Protein 8JTK (pdb70)

Radius of gyration: 19.54 Å; Cα contacts (8 Å, |Δi|>4): 640; chains: 2; bounding box: 43×55×41 Å

Nearest PDB structures (foldseek):
  8jtl-assembly1_B  TM=9.787E-01  e=1.018E-35  Arabidopsis thaliana
  8j4a-assembly1_B  TM=9.796E-01  e=2.216E-35  Arabidopsis thaliana
  8pfd-assembly1_B  TM=9.871E-01  e=2.812E-33  Arabidopsis thaliana
  8amz-assembly1_W  TM=9.683E-01  e=4.018E-29  Spinacia oleracea
  2x5n-assembly1_A  TM=9.519E-01  e=2.799E-23  Schizosaccharomyces pombe

Sequence (299 aa):
GPVLEATMICIDNSEWMRNGDYSPSRLQAQTEAVNLLCGAKTQSNPENTVGILTMAGKGVRVLTTPTSDLGKILACMHGLDVGGEINLTAAIQIAQLALKHRQNKNQRQRIIVFAGSPIKYEKKALEIVGKRLKKNSVSLDIVNFGEDDDEEKPQKLEALLTAVNNNDGSHIVHVPSGANALSDVLLSTPVFTGGPAPNEEFVGDMRIVNVNLSNIDILKKHETFKKYFDFTLTGPRYNGNIAEFAMIWKIKNPPLNLLGVFFDDGTRDDEDDKYILEELKQIGNGAKNMYIFWQYEQK

Solvent-accessible surface area: 13987 Å² total; per-residue (Å²): 60,136,80,36,23,0,1,0,0,0,0,0,1,0,80,101,3,138,117,64,70,56,102,40,19,26,23,16,19,0,22,11,0,0,5,6,0,0,0,17,26,19,103,57,15,113,103,10,24,0,0,0,0,3,1,2,19,204,43,37,153,60,38,7,82,26,22,57,51,14,0,65,0,8,33,27,12,100,74,33,58,38,9,42,91,12,64,0,28,25,0,0,82,61,0,27,94,16,0,127,115,33,179,53,121,125,6,126,18,30,0,0,0,0,0,4,5,41,7,142,48,100,101,133,36,0,48,115,6,0,120,65,0,82,177,65,63,4,14,0,2,0,0,9,6,5,103,74,106,62,132,70,10,41,109,28,0,88,10,0,27,104,12,2,45,76,141,111,19,9,41,55,13,95,4,71,58,72,47,134,39,15,13,82,37,0,55,104,22,51,5,33,92,79,123,88,42,148,141,57,80,59,66,66,103,7,23,9,0,49,7,55,0,31,73,40,60,37,0,98,113,0,78,22,0,73,97,29,14,51,55,118,64,118,41,21,30,0,0,3,58,68,57,116,102,10,6,66,69,85,6,77,111,60,52,160,52,9,42,0,0,4,0,42,68,19,92,13,54,50,71,65,82,93,25,59,9,105,62,0,57,126,22,6,88,43,2,95,7,0,6,3,0,54,58,50,96,76,200

Organism: Aster yellows witches'-broom phytoplasma (strain AYWB) (NCBI:txid322098)

Secondary structure (DSSP, 8-state):
---TT--EETTEEEEEEEES-GGGGGG-TTTTTT--TT--S-EEESSSSTT-EEEEPSSPPTTEEEEEESS------TT---HHHHTT--TT-SEEEEEEE----/----EEEEEEE--SGGGTSS--SS-HHHHHHHHHHHHHHHHHHH-TT-EEEEEE-STTS-EEEEEEES-HHHHHHHTTT----S---HHHHHHHHHHHHHT-S-TTSEEEEEEEE-S---S-HHHHHHHHHHHHHTTEEEEEEE-S----THHHHHHHHHHHHH-STT--EEEE--SS-S-HHHHHHTSHHHH-

Foldseek 3Di:
DCAAAEEEEEAEQAQLQQDDDVPPGNRVLRLVLVLVLLVLQCVVDVNYWYWYWYFADPHIGTLGQTDSDSVSRNVSSPPDHHHGGGPVLVNLVVQLVSQVVDPPPSHQAEYEYEAADDDPDDLVVLLVSQLVCQVSRYEYEYEYDHDDDDVCRVVSVVSNNVSNDDPNRYYYQYADPVHDGSNVSPCPDPSNVD/DDDPPWDDDVLETEAEAEDQDPCVCCPVPQPVQQDDVVDDAEFEAQAPHGVRGDAHAAPEDPFWRYKYFNHAGFDGHHNDHHPVRVNVTSHPGNYIYTYGYDDDD

InterPro domains:
  IPR021970 Sequence-variable mosaic (SVM), signal sequence [PF12113] (1-32)

Structure (mmCIF, N/CA/C/O backbone):
data_8JTK
#
_entry.id   8JTK
#
_cell.length_a   49.240
_cell.length_b   49.240
_cell.length_c   215.154
_cell.angle_alpha   90.000
_cell.angle_beta   90.000
_cell.angle_gamma   120.000
#
_symmetry.space_group_name_H-M   'P 32 2 1'
#
loop_
_entity.id
_entity.type
_entity.pdbx_description
1 polymer '26S proteasome non-ATPase regulatory subunit 4 homolog'
2 polymer 'Sequence-variable mosaic (SVM) signal sequence domain-containing protein'
3 water water
#
loop_
_atom_site.group_PDB
_atom_site.id
_atom_site.type_symbol
_atom_site.label_atom_id
_atom_site.label_alt_id
_atom_site.label_comp_id
_atom_site.label_asym_id
_atom_site.label_entity_id
_atom_site.label_seq_id
_atom_site.pdbx_PDB_ins_code
_atom_site.Cartn_x
_atom_site.Cartn_y
_atom_site.Cartn_z
_atom_site.occupancy
_atom_site.B_iso_or_equiv
_atom_site.auth_seq_id
_atom_site.auth_comp_id
_atom_site.auth_asym_id
_atom_site.auth_atom_id
_atom_site.pdbx_PDB_model_num
ATOM 1 N N . GLY A 1 1 ? 2.50600 -0.42700 -28.03400 1.000 77.39612 -1 GLY B N 1
ATOM 2 C CA . GLY A 1 1 ? 1.79300 0.45200 -28.94500 1.000 84.76279 -1 GLY B CA 1
ATOM 3 C C . GLY A 1 1 ? 0.33400 0.60900 -28.56600 1.000 82.88889 -1 GLY B C 1
ATOM 4 O O . GLY A 1 1 ? -0.02200 1.53600 -27.83500 1.000 77.98303 -1 GLY B O 1
ATOM 5 N N . PRO A 1 2 ? -0.52000 -0.29200 -29.06500 1.000 78.85156 0 PRO B N 1
ATOM 6 C CA . PRO A 1 2 ? -1.89600 -0.36600 -28.55300 1.000 75.16954 0 PRO B CA 1
ATOM 7 C C . PRO A 1 2 ? -1.97000 -0.82500 -27.11000 1.000 60.97047 0 PRO B C 1
ATOM 8 O O . PRO A 1 2 ? -3.07400 -0.90100 -26.55900 1.000 65.57365 0 PRO B O 1
ATOM 12 N N . VAL A 1 3 ? -0.82500 -1.14800 -26.50000 1.000 54.99870 1 VAL B N 1
ATOM 13 C CA . VAL A 1 3 ? -0.79800 -1.53700 -25.09900 1.000 48.35317 1 VAL B CA 1
ATOM 14 C C . VAL A 1 3 ? -1.37800 -0.41000 -24.25800 1.000 46.83456 1 VAL B C 1
ATOM 15 O O . VAL A 1 3 ? -1.12900 0.77900 -24.51000 1.000 38.70727 1 VAL B O 1
ATOM 19 N N . LEU A 1 4 ? -2.19400 -0.78500 -23.28200 1.000 37.87823 2 LEU B N 1
ATOM 20 C CA . LEU A 1 4 ? -2.74300 0.12000 -22.28300 1.000 33.19345 2 LEU B CA 1
ATOM 21 C C . LEU A 1 4 ? -2.01300 -0.13900 -20.97400 1.000 33.05923 2 LEU B C 1
ATOM 22 O O . LEU A 1 4 ? -2.02500 -1.26900 -20.47400 1.000 33.41453 2 LEU B O 1
ATOM 27 N N . GLU A 1 5 ? -1.37700 0.89400 -20.42300 1.000 29.24561 3 GLU B N 1
ATOM 28 C CA . GLU A 1 5 ? -0.49000 0.70500 -19.28600 1.000 28.10600 3 GLU B CA 1
ATOM 29 C C . GLU A 1 5 ? -0.49700 1.90400 -18.34800 1.000 29.50880 3 GLU B C 1
ATOM 30 O O . GLU A 1 5 ? -0.49300 3.05500 -18.79400 1.000 29.71672 3 GLU B O 1
ATOM 36 N N . ALA A 1 6 ? -0.51800 1.61300 -17.04900 1.000 27.43487 4 ALA B N 1
ATOM 37 C CA . ALA A 1 6 ? -0.20500 2.57600 -15.99900 1.000 27.77965 4 ALA B CA 1
ATOM 38 C C . ALA A 1 6 ? 1.23400 2.37100 -15.53300 1.000 25.91627 4 ALA B C 1
ATOM 39 O O . ALA A 1 6 ? 1.61500 1.25400 -15.16600 1.000 25.85310 4 ALA B O 1
ATOM 41 N N . THR A 1 7 ? 2.02200 3.44900 -15.51000 1.000 23.08961 5 THR B N 1
ATOM 42 C CA . THR A 1 7 ? 3.42000 3.38000 -15.09000 1.000 21.16570 5 THR B CA 1
ATOM 43 C C . THR A 1 7 ? 3.66900 4.32600 -13.92200 1.000 25.10038 5 THR B C 1
ATOM 44 O O . THR A 1 7 ? 3.17800 5.46700 -13.91000 1.000 25.51095 5 THR B O 1
ATOM 48 N N . MET A 1 8 ? 4.42000 3.85900 -12.93000 1.000 23.54493 6 MET B N 1
ATOM 49 C CA . MET A 1 8 ? 4.97400 4.70700 -11.88100 1.000 21.11306 6 MET B CA 1
ATOM 50 C C . MET A 1 8 ? 6.48000 4.78200 -12.04500 1.000 23.62125 6 MET B C 1
ATOM 51 O O . MET A 1 8 ? 7.15200 3.75100 -12.08700 1.000 23.13698 6 MET B O 1
ATOM 56 N N . ILE A 1 9 ? 7.00600 5.99000 -12.13300 1.000 21.72103 7 ILE B N 1
ATOM 57 C CA . ILE A 1 9 ? 8.43900 6.21400 -12.31400 1.000 20.95251 7 ILE B CA 1
ATOM 58 C C . ILE A 1 9 ? 9.04700 6.66300 -10.99100 1.000 24.13710 7 ILE B C 1
ATOM 59 O O . ILE A 1 9 ? 8.58200 7.63400 -10.38500 1.000 24.00288 7 ILE B O 1
ATOM 64 N N . CYS A 1 10 ? 10.10900 5.98200 -10.56900 1.000 22.32110 8 CYS B N 1
ATOM 65 C CA . CYS A 1 10 ? 10.79200 6.25000 -9.30600 1.000 19.98134 8 CYS B CA 1
ATOM 66 C C . CYS A 1 10 ? 12.11900 6.92400 -9.61200 1.000 25.58465 8 CYS B C 1
ATOM 67 O O . CYS A 1 10 ? 13.01300 6.30600 -10.19700 1.000 24.13447 8 CYS B O 1
ATOM 70 N N . ILE A 1 11 ? 12.24000 8.16800 -9.19600 1.000 22.16055 9 ILE B N 1
ATOM 71 C CA . ILE A 1 11 ? 13.40100 9.01100 -9.46700 1.000 20.56036 9 ILE B CA 1
ATOM 72 C C . ILE A 1 11 ? 14.40000 8.92400 -8.32100 1.000 24.29765 9 ILE B C 1
ATOM 73 O O . ILE A 1 11 ? 14.01600 8.94800 -7.14200 1.000 23.48176 9 ILE B O 1
ATOM 78 N N . ASP A 1 12 ? 15.68600 8.80100 -8.67300 1.000 23.48439 10 ASP B N 1
ATOM 79 C CA . ASP A 1 12 ? 16.80000 8.81900 -7.72200 1.000 23.94761 10 ASP B CA 1
ATOM 80 C C . ASP A 1 12 ? 17.22300 10.26100 -7.48300 1.000 28.08495 10 ASP B C 1
ATOM 81 O O . ASP A 1 12 ? 17.94400 10.84400 -8.29100 1.000 27.38486 10 ASP B O 1
ATOM 86 N N . ASN A 1 13 ? 16.77500 10.85400 -6.37400 1.000 22.37110 11 ASN B N 1
ATOM 87 C CA . ASN A 1 13 ? 17.20300 12.19400 -5.99600 1.000 21.36835 11 ASN B CA 1
ATOM 88 C C . ASN A 1 13 ? 18.14900 12.14700 -4.79700 1.000 28.27181 11 ASN B C 1
ATOM 89 O O . ASN A 1 13 ? 18.13800 13.02800 -3.92900 1.000 26.21630 11 ASN B O 1
ATOM 94 N N . SER A 1 14 ? 18.99500 11.11700 -4.74200 1.000 25.74256 12 SER B N 1
ATOM 95 C CA . SER A 1 14 ? 19.89100 10.93400 -3.61700 1.000 25.76625 12 SER B CA 1
ATOM 96 C C . SER A 1 14 ? 21.08000 11.89100 -3.70100 1.000 27.84544 12 SER B C 1
ATOM 97 O O . SER A 1 14 ? 21.27900 12.61200 -4.68300 1.000 29.59039 12 SER B O 1
ATOM 100 N N . GLU A 1 15 ? 21.88300 11.86700 -2.64300 1.000 27.11115 13 GLU B N 1
ATOM 101 C CA . GLU A 1 15 ? 23.07200 12.70100 -2.57800 1.000 32.58285 13 GLU B CA 1
ATOM 102 C C . GLU A 1 15 ? 24.03400 12.40100 -3.71800 1.000 37.28079 13 GLU B C 1
ATOM 103 O O . GLU A 1 15 ? 24.81500 13.27800 -4.09800 1.000 35.35950 13 GLU B O 1
ATOM 109 N N . TRP A 1 16 ? 23.96500 11.20000 -4.29800 1.000 36.02537 14 TRP B N 1
ATOM 110 C CA . TRP A 1 16 ? 24.84500 10.84800 -5.41100 1.000 37.74663 14 TRP B CA 1
ATOM 111 C C . TRP A 1 16 ? 24.50500 11.60300 -6.68700 1.000 41.09177 14 TRP B C 1
ATOM 112 O O . TRP A 1 16 ? 25.29400 11.56700 -7.64000 1.000 48.40844 14 TRP B O 1
ATOM 123 N N . MET A 1 17 ? 23.36700 12.28400 -6.72900 1.000 35.69375 15 MET B N 1
ATOM 124 C CA . MET A 1 17 ? 22.94300 13.02200 -7.90600 1.000 41.97345 15 MET B CA 1
ATOM 125 C C . MET A 1 17 ? 23.34100 14.48500 -7.83900 1.000 51.45091 15 MET B C 1
ATOM 126 O O . MET A 1 17 ? 22.87400 15.28400 -8.65700 1.000 60.59148 15 MET B O 1
ATOM 131 N N . ARG A 1 18 ? 24.19700 14.84800 -6.88600 1.000 54.74077 16 ARG B N 1
ATOM 132 C CA . ARG A 1 18 ? 24.65400 16.21700 -6.69700 1.000 69.12671 16 ARG B CA 1
ATOM 133 C C . ARG A 1 18 ? 26.04300 16.45800 -7.26800 1.000 80.37016 16 ARG B C 1
ATOM 134 O O . ARG A 1 18 ? 26.28800 17.50800 -7.87100 1.000 84.41802 16 ARG B O 1
ATOM 142 N N . ASN A 1 19 ? 26.95100 15.50100 -7.09800 1.000 95.52461 17 ASN B N 1
ATOM 143 C CA . ASN A 1 19 ? 28.36100 15.66900 -7.41200 1.000 103.02814 17 ASN B CA 1
ATOM 144 C C . ASN A 1 19 ? 28.72900 14.90300 -8.67600 1.000 105.27052 17 ASN B C 1
ATOM 145 O O . ASN A 1 19 ? 28.07500 13.92300 -9.04500 1.000 105.59424 17 ASN B O 1
ATOM 150 N N . GLY A 1 20 ? 29.84200 15.30700 -9.27100 1.000 98.43022 18 GLY B N 1
ATOM 151 C CA . GLY A 1 20 ? 30.35200 14.54700 -10.38200 1.000 97.66434 18 GLY B CA 1
ATOM 152 C C . GLY A 1 20 ? 30.04100 14.87500 -11.79700 1.000 104.20197 18 GLY B C 1
ATOM 153 O O . GLY A 1 20 ? 30.57800 15.83500 -12.32700 1.000 102.66757 18 GLY B O 1
ATOM 154 N N . ASP A 1 21 ? 29.23400 14.04700 -12.45000 1.000 114.89535 19 ASP B N 1
ATOM 155 C CA . ASP A 1 21 ? 29.03300 14.28200 -13.85500 1.000 111.89236 19 ASP B CA 1
ATOM 156 C C . ASP A 1 21 ? 28.31700 15.55900 -13.99700 1.000 113.73995 19 ASP B C 1
ATOM 157 O O . ASP A 1 21 ? 27.14600 15.66300 -13.69000 1.000 116.65872 19 ASP B O 1
ATOM 162 N N . TYR A 1 22 ? 29.03800 16.55500 -14.47000 1.000 108.23929 20 TYR B N 1
ATOM 163 C CA . TYR A 1 22 ? 28.41500 17.83400 -14.68400 1.000 106.08377 20 TYR B CA 1
ATOM 164 C C . TYR A 1 22 ? 27.82900 17.86000 -16.05900 1.000 102.78074 20 TYR B C 1
ATOM 165 O O . TYR A 1 22 ? 27.86500 16.84500 -16.74900 1.000 103.32555 20 TYR B O 1
ATOM 167 N N . SER A 1 23 ? 27.27800 18.99800 -16.45500 1.000 98.74605 21 SER B N 1
ATOM 168 C CA . SER A 1 23 ? 26.66700 19.16500 -17.76700 1.000 92.92167 21 SER B CA 1
ATOM 169 C C . SER A 1 23 ? 26.00300 17.96300 -18.42900 1.000 90.71088 21 SER B C 1
ATOM 170 O O . SER A 1 23 ? 26.61200 17.28900 -19.25600 1.000 93.35330 21 SER B O 1
ATOM 173 N N . PRO A 1 24 ? 24.71500 17.74000 -18.13000 1.000 82.95468 22 PRO B N 1
ATOM 174 C CA . PRO A 1 24 ? 24.02300 18.35000 -17.00000 1.000 78.40940 22 PRO B CA 1
ATOM 175 C C . PRO A 1 24 ? 24.16200 17.61100 -15.68400 1.000 73.03244 22 PRO B C 1
ATOM 176 O O . PRO A 1 24 ? 24.76900 16.55200 -15.65600 1.000 70.74006 22 PRO B O 1
ATOM 180 N N . SER A 1 25 ? 23.64800 18.18500 -14.60600 1.000 60.93362 23 SER B N 1
ATOM 181 C CA . SER A 1 25 ? 23.58600 17.50200 -13.34900 1.000 51.40353 23 SER B CA 1
ATOM 182 C C . SER A 1 25 ? 22.93300 16.16800 -13.58300 1.000 50.55080 23 SER B C 1
ATOM 183 O O . SER A 1 25 ? 22.05200 16.01400 -14.41300 1.000 45.21068 23 SER B O 1
ATOM 186 N N . ARG A 1 26 ? 23.37400 15.18800 -12.82900 1.000 45.74496 24 ARG B N 1
ATOM 187 C CA . ARG A 1 26 ? 22.77700 13.87000 -13.00800 1.000 43.62628 24 ARG B CA 1
ATOM 188 C C . ARG A 1 26 ? 21.28100 13.87700 -12.70600 1.000 39.89689 24 ARG B C 1
ATOM 189 O O . ARG A 1 26 ? 20.52600 13.10700 -13.31000 1.000 38.31775 24 ARG B O 1
ATOM 197 N N . LEU A 1 27 ? 20.82600 14.73000 -11.78400 1.000 37.91770 25 LEU B N 1
ATOM 198 C CA . LEU A 1 27 ? 19.38800 14.82200 -11.54300 1.000 33.94618 25 LEU B CA 1
ATOM 199 C C . LEU A 1 27 ? 18.66400 15.42200 -12.74500 1.000 36.85442 25 LEU B C 1
ATOM 200 O O . LEU A 1 27 ? 17.59700 14.93400 -13.13800 1.000 29.97465 25 LEU B O 1
ATOM 205 N N . GLN A 1 28 ? 19.22100 16.48900 -13.32900 1.000 32.31966 26 GLN B N 1
ATOM 206 C CA . GLN A 1 28 ? 18.61200 17.09600 -14.51100 1.000 36.02011 26 GLN B CA 1
ATOM 207 C C . GLN A 1 28 ? 18.57700 16.12800 -15.68900 1.000 35.40951 26 GLN B C 1
ATOM 208 O O . GLN A 1 28 ? 17.55100 16.00900 -16.36500 1.000 34.99893 26 GLN B O 1
ATOM 214 N N . ALA A 1 29 ? 19.68400 15.42900 -15.96500 1.000 38.02824 27 ALA B N 1
ATOM 215 C CA . ALA A 1 29 ? 19.65300 14.42400 -17.02700 1.000 34.49624 27 ALA B CA 1
ATOM 216 C C . ALA A 1 29 ? 18.56000 13.39500 -16.77900 1.000 32.76182 27 ALA B C 1
ATOM 217 O O . ALA A 1 29 ? 17.88400 12.94900 -17.71300 1.000 31.16953 27 ALA B O 1
ATOM 219 N N . GLN A 1 30 ? 18.36000 13.02500 -15.52200 1.000 30.42733 28 GLN B N 1
ATOM 220 C CA . GLN A 1 30 ? 17.30300 12.09100 -15.17900 1.000 28.95084 28 GLN B CA 1
ATOM 221 C C . GLN A 1 30 ? 15.92200 12.69700 -15.43500 1.000 30.84580 28 GLN B C 1
ATOM 222 O O . GLN A 1 30 ? 15.06200 12.06600 -16.06300 1.000 29.91674 28 GLN B O 1
ATOM 228 N N . THR A 1 31 ? 15.69300 13.92600 -14.95600 1.000 28.09547 29 THR B N 1
ATOM 229 C CA . THR A 1 31 ? 14.42100 14.60800 -15.18200 1.000 32.06963 29 THR B CA 1
ATOM 230 C C . THR A 1 31 ? 14.08500 14.72300 -16.66700 1.000 26.10050 29 THR B C 1
ATOM 231 O O . THR A 1 31 ? 12.92200 14.57800 -17.06000 1.000 27.01903 29 THR B O 1
ATOM 235 N N . GLU A 1 32 ? 15.08200 14.99100 -17.50500 1.000 27.56646 30 GLU B N 1
ATOM 236 C CA . GLU A 1 32 ? 14.82900 15.12200 -18.93800 1.000 26.80585 30 GLU B CA 1
ATOM 237 C C . GLU A 1 32 ? 14.46200 13.78400 -19.56300 1.000 24.90562 30 GLU B C 1
ATOM 238 O O . GLU A 1 32 ? 13.60800 13.71600 -20.45600 1.000 23.78180 30 GLU B O 1
ATOM 244 N N . ALA A 1 33 ? 15.12600 12.70900 -19.13300 1.000 26.64793 31 ALA B N 1
ATOM 245 C CA . ALA A 1 33 ? 14.76900 11.38700 -19.62200 1.000 24.95826 31 ALA B CA 1
ATOM 246 C C . ALA A 1 33 ? 13.33500 11.03400 -19.24500 1.000 23.33174 31 ALA B C 1
ATOM 247 O O . ALA A 1 33 ? 12.58300 10.49400 -20.06700 1.000 26.30052 31 ALA B O 1
ATOM 249 N N . VAL A 1 34 ? 12.91800 11.37500 -18.02000 1.000 23.36070 32 VAL B N 1
ATOM 250 C CA . VAL A 1 34 ? 11.54100 11.12100 -17.60100 1.000 21.81577 32 VAL B CA 1
ATOM 251 C C . VAL A 1 34 ? 10.55600 11.95000 -18.42600 1.000 23.80022 32 VAL B C 1
ATOM 252 O O . VAL A 1 34 ? 9.49700 11.46400 -18.84600 1.000 25.56622 32 VAL B O 1
ATOM 256 N N . ASN A 1 35 ? 10.88400 13.21900 -18.65600 1.000 26.31631 33 ASN B N 1
ATOM 257 C CA . ASN A 1 35 ? 10.10700 14.05600 -19.56700 1.000 24.93983 33 ASN B CA 1
ATOM 258 C C . ASN A 1 35 ? 9.86500 13.34800 -20.89800 1.000 22.77115 33 ASN B C 1
ATOM 259 O O . ASN A 1 35 ? 8.72000 13.15800 -21.32600 1.000 25.42936 33 ASN B O 1
ATOM 264 N N . LEU A 1 36 ? 10.94100 12.90600 -21.54900 1.000 23.24226 34 LEU B N 1
ATOM 265 C CA . LEU A 1 36 ? 10.78200 12.26200 -22.84600 1.000 21.92368 34 LEU B CA 1
ATOM 266 C C . LEU A 1 36 ? 10.01500 10.94700 -22.72500 1.000 24.35818 34 LEU B C 1
ATOM 267 O O . LEU A 1 36 ? 9.19900 10.62600 -23.59700 1.000 24.36871 34 LEU B O 1
ATOM 272 N N . LEU A 1 37 ? 10.26200 10.18000 -21.65100 1.000 23.50282 35 LEU B N 1
ATOM 273 C CA . LEU A 1 37 ? 9.53800 8.92500 -21.46500 1.000 26.95586 35 LEU B CA 1
ATOM 274 C C . LEU A 1 37 ? 8.04700 9.17000 -21.30300 1.000 28.18759 35 LEU B C 1
ATOM 275 O O . LEU A 1 37 ? 7.22700 8.41200 -21.83300 1.000 27.36118 35 LEU B O 1
ATOM 280 N N . CYS A 1 38 ? 7.67500 10.22000 -20.56000 1.000 24.01077 36 CYS B N 1
ATOM 281 C CA . CYS A 1 38 ? 6.25800 10.50500 -20.37300 1.000 26.96902 36 CYS B CA 1
ATOM 282 C C . CYS A 1 38 ? 5.62500 10.96600 -21.67400 1.000 25.66097 36 CYS B C 1
ATOM 283 O O . CYS A 1 38 ? 4.46200 10.64700 -21.94700 1.000 27.14536 36 CYS B O 1
ATOM 286 N N . GLY A 1 39 ? 6.38500 11.68600 -22.50600 1.000 23.76601 37 GLY B N 1
ATOM 287 C CA . GLY A 1 39 ? 5.89800 12.00900 -23.83900 1.000 27.71911 37 GLY B CA 1
ATOM 288 C C . GLY A 1 39 ? 5.68600 10.78100 -24.70200 1.000 27.57173 37 GLY B C 1
ATOM 289 O O . GLY A 1 39 ? 4.67700 10.66700 -25.40500 1.000 31.20637 37 GLY B O 1
ATOM 290 N N . ALA A 1 40 ? 6.62800 9.84100 -24.66100 1.000 25.88995 38 ALA B N 1
ATOM 291 C CA . ALA A 1 40 ? 6.45600 8.61900 -25.43700 1.000 30.14572 38 ALA B CA 1
ATOM 292 C C . ALA A 1 40 ? 5.25700 7.80900 -24.94800 1.000 30.47734 38 ALA B C 1
ATOM 293 O O . ALA A 1 40 ? 4.44100 7.34800 -25.75400 1.000 28.70081 38 ALA B O 1
ATOM 295 N N . LYS A 1 41 ? 5.10800 7.66000 -23.63200 1.000 29.93780 39 LYS B N 1
ATOM 296 C CA . LYS A 1 41 ? 4.01100 6.84600 -23.11900 1.000 29.82200 39 LYS B CA 1
ATOM 297 C C . LYS A 1 41 ? 2.65400 7.48200 -23.38900 1.000 30.40365 39 LYS B C 1
ATOM 298 O O . LYS A 1 41 ? 1.70600 6.77600 -23.74800 1.000 30.70105 39 LYS B O 1
ATOM 304 N N . THR A 1 42 ? 2.53400 8.81300 -23.23900 1.000 29.25877 40 THR B N 1
ATOM 305 C CA . THR A 1 42 ? 1.23700 9.45300 -23.44600 1.000 29.55091 40 THR B CA 1
ATOM 306 C C . THR A 1 42 ? 0.88300 9.56200 -24.92300 1.000 31.03004 40 THR B C 1
ATOM 307 O O . THR A 1 42 ? -0.30500 9.60800 -25.26800 1.000 34.11725 40 THR B O 1
ATOM 311 N N . GLN A 1 43 ? 1.87500 9.60300 -25.81100 1.000 32.33282 41 GLN B N 1
ATOM 312 C CA . GLN A 1 43 ? 1.55200 9.59500 -27.23400 1.000 31.88540 41 GLN B CA 1
ATOM 313 C C . GLN A 1 43 ? 1.23800 8.19900 -27.74300 1.000 34.44887 41 GLN B C 1
ATOM 314 O O . GLN A 1 43 ? 0.49700 8.05600 -28.72300 1.000 36.78073 41 GLN B O 1
ATOM 320 N N . SER A 1 44 ? 1.79600 7.16800 -27.10600 1.000 36.89916 42 SER B N 1
ATOM 321 C CA . SER A 1 44 ? 1.55200 5.80100 -27.55000 1.000 35.11474 42 SER B CA 1
ATOM 322 C C . SER A 1 44 ? 0.08300 5.42900 -27.42000 1.000 37.60714 42 SER B C 1
ATOM 323 O O . SER A 1 44 ? -0.46600 4.71300 -28.26700 1.000 43.49995 42 SER B O 1
ATOM 326 N N . ASN A 1 45 ? -0.56400 5.90000 -26.36600 1.000 35.41477 43 ASN B N 1
ATOM 327 C CA . ASN A 1 45 ? -1.94700 5.55800 -26.07700 1.000 37.77821 43 ASN B CA 1
ATOM 328 C C . ASN A 1 45 ? -2.51500 6.65600 -25.19200 1.000 34.95156 43 ASN B C 1
ATOM 329 O O . ASN A 1 45 ? -2.04300 6.84200 -24.06300 1.000 34.20147 43 ASN B O 1
ATOM 334 N N . PRO A 1 46 ? -3.51300 7.41000 -25.66000 1.000 37.72031 44 PRO B N 1
ATOM 335 C CA . PRO A 1 46 ? -4.03200 8.52700 -24.85200 1.000 36.98865 44 PRO B CA 1
ATOM 336 C C . PRO A 1 46 ? -4.67700 8.09400 -23.54800 1.000 37.56766 44 PRO B C 1
ATOM 337 O O . PRO A 1 46 ? -4.97200 8.95700 -22.71400 1.000 40.42327 44 PRO B O 1
ATOM 341 N N . GLU A 1 47 ? -4.90400 6.79700 -23.34500 1.000 34.00671 45 GLU B N 1
ATOM 342 C CA . GLU A 1 47 ? -5.40500 6.28200 -22.07800 1.000 34.85944 45 GLU B CA 1
ATOM 343 C C . GLU A 1 47 ? -4.29700 5.78200 -21.16100 1.000 29.36405 45 GLU B C 1
ATOM 344 O O . GLU A 1 47 ? -4.58400 5.39000 -20.02600 1.000 32.60654 45 GLU B O 1
ATOM 350 N N . ASN A 1 48 ? -3.04400 5.79800 -21.60600 1.000 29.29825 46 ASN B N 1
ATOM 351 C CA . ASN A 1 48 ? -1.95600 5.48300 -20.69400 1.000 28.20338 46 ASN B CA 1
ATOM 352 C C . ASN A 1 48 ? -1.87500 6.54400 -19.60800 1.000 26.61635 46 ASN B C 1
ATOM 353 O O . ASN A 1 48 ? -2.23400 7.70700 -19.82200 1.000 30.21941 46 ASN B O 1
ATOM 358 N N . THR A 1 49 ? -1.39400 6.13800 -18.43400 1.000 25.29777 47 THR B N 1
ATOM 359 C CA . THR A 1 49 ? -1.17300 7.06100 -17.33200 1.000 27.60331 47 THR B CA 1
ATOM 360 C C . THR A 1 49 ? 0.21400 6.82500 -16.75800 1.000 26.71373 47 THR B C 1
ATOM 361 O O . THR A 1 49 ? 0.73900 5.70400 -16.78500 1.000 24.42661 47 THR B O 1
ATOM 365 N N . VAL A 1 50 ? 0.82100 7.90100 -16.27600 1.000 23.82391 48 VAL B N 1
ATOM 366 C CA . VAL A 1 50 ? 2.16500 7.87000 -15.72000 1.000 21.66312 48 VAL B CA 1
ATOM 367 C C . VAL A 1 50 ? 2.14300 8.67300 -14.43200 1.000 26.02680 48 VAL B C 1
ATOM 368 O O . VAL A 1 50 ? 1.54800 9.75600 -14.38700 1.000 25.41357 48 VAL B O 1
ATOM 372 N N . GLY A 1 51 ? 2.76900 8.13900 -13.37800 1.000 23.07645 49 GLY B N 1
ATOM 373 C CA . GLY A 1 51 ? 2.93700 8.85700 -12.13400 1.000 23.40281 49 GLY B CA 1
ATOM 374 C C . GLY A 1 51 ? 4.41700 8.90800 -11.78600 1.000 22.98697 49 GLY B C 1
ATOM 375 O O . GLY A 1 51 ? 5.22900 8.18800 -12.36900 1.000 21.31571 49 GLY B O 1
ATOM 376 N N . ILE A 1 52 ? 4.75200 9.73400 -10.79600 1.000 19.09703 50 ILE B N 1
ATOM 377 C CA . ILE A 1 52 ? 6.14200 10.03100 -10.43600 1.000 20.48930 50 ILE B CA 1
ATOM 378 C C . ILE A 1 52 ? 6.30100 10.00300 -8.91800 1.000 24.40293 50 ILE B C 1
ATOM 379 O O . ILE A 1 52 ? 5.48800 10.58600 -8.19000 1.000 22.08423 50 ILE B O 1
ATOM 384 N N . LEU A 1 53 ? 7.35700 9.35100 -8.43300 1.000 20.85776 51 LEU B N 1
ATOM 385 C CA . LEU A 1 53 ? 7.77000 9.55500 -7.04800 1.000 20.85776 51 LEU B CA 1
ATOM 386 C C . LEU A 1 53 ? 9.28400 9.72300 -6.98600 1.000 21.39467 51 LEU B C 1
ATOM 387 O O . LEU A 1 53 ? 9.99800 9.34200 -7.90500 1.000 23.74758 51 LEU B O 1
ATOM 392 N N . THR A 1 54 ? 9.76600 10.33500 -5.90000 1.000 20.77618 52 THR B N 1
ATOM 393 C CA . THR A 1 54 ? 11.19900 10.44700 -5.64400 1.000 21.90526 52 THR B CA 1
ATOM 394 C C . THR A 1 54 ? 11.56000 9.57200 -4.45100 1.000 20.71301 52 THR B C 1
ATOM 395 O O . THR A 1 54 ? 10.79100 9.46900 -3.49300 1.000 22.11318 52 THR B 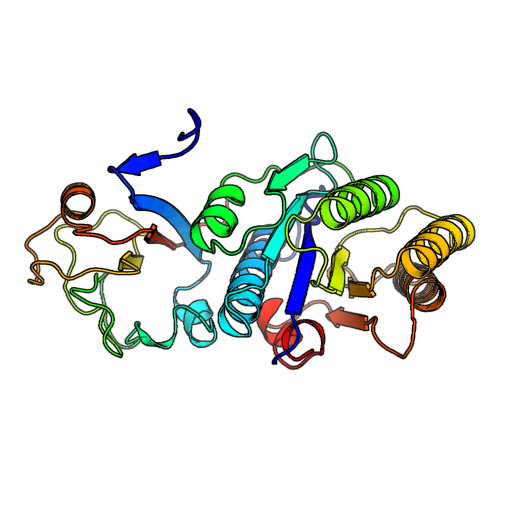O 1
ATOM 399 N N . MET A 1 55 ? 12.73100 8.93000 -4.50600 1.000 22.33689 53 MET B N 1
ATOM 400 C CA . MET A 1 55 ? 13.03800 7.84500 -3.58700 1.000 19.91555 53 MET B CA 1
ATOM 401 C C . MET A 1 55 ? 13.88300 8.25300 -2.39300 1.000 24.35029 53 MET B C 1
ATOM 402 O O . MET A 1 55 ? 13.97800 7.47900 -1.43500 1.000 26.33474 53 MET B O 1
ATOM 407 N N . ALA A 1 56 ? 14.54200 9.41200 -2.43900 1.000 23.66600 54 ALA B N 1
ATOM 408 C CA . ALA A 1 56 ? 15.56200 9.74000 -1.45000 1.000 24.53189 54 ALA B CA 1
ATOM 409 C C . ALA A 1 56 ? 15.16200 11.06300 -0.82400 1.000 31.09847 54 ALA B C 1
ATOM 410 O O . ALA A 1 56 ? 14.04500 11.17900 -0.33400 1.000 27.48487 54 ALA B O 1
ATOM 412 N N . GLY A 1 57 ? 16.03300 12.07000 -0.84500 1.000 26.18472 55 GLY B N 1
ATOM 413 C CA . GLY A 1 57 ? 15.70700 13.32800 -0.18100 1.000 31.43535 55 GLY B CA 1
ATOM 414 C C . GLY A 1 57 ? 15.40000 13.11600 1.29000 1.000 29.42195 55 GLY B C 1
ATOM 415 O O . GLY A 1 57 ? 16.03600 12.31100 1.97600 1.000 32.03542 55 GLY B O 1
ATOM 416 N N . LYS A 1 58 ? 14.41800 13.86900 1.78900 1.000 26.70847 56 LYS B N 1
ATOM 417 C CA . LYS A 1 58 ? 13.94100 13.74400 3.15800 1.000 28.59817 56 LYS B CA 1
ATOM 418 C C . LYS A 1 58 ? 12.94700 12.59700 3.33900 1.000 29.73514 56 LYS B C 1
ATOM 419 O O . LYS A 1 58 ? 12.37800 12.46000 4.42900 1.000 35.40951 56 LYS B O 1
ATOM 425 N N . GLY A 1 59 ? 12.72800 11.77500 2.32100 1.000 24.20553 57 GLY B N 1
ATOM 426 C CA . GLY A 1 59 ? 11.85200 10.61900 2.42000 1.000 29.46932 57 GLY B CA 1
ATOM 427 C C . GLY A 1 59 ? 11.06600 10.44300 1.13100 1.000 24.27133 57 GLY B C 1
ATOM 428 O O . GLY A 1 59 ? 10.87900 11.37600 0.35300 1.000 24.97668 57 GLY B O 1
ATOM 429 N N . VAL A 1 60 ? 10.59400 9.20700 0.90500 1.000 22.33426 58 VAL B N 1
ATOM 430 C CA . VAL A 1 60 ? 9.89500 8.90000 -0.34200 1.000 20.47351 58 VAL B CA 1
ATOM 431 C C . VAL A 1 60 ? 8.70500 9.81800 -0.49200 1.000 20.63405 58 VAL B C 1
ATOM 432 O O . VAL A 1 60 ? 7.90500 9.95600 0.43500 1.000 22.25793 58 VAL B O 1
ATOM 436 N N . ARG A 1 61 ? 8.56900 10.42400 -1.66500 1.000 19.78658 59 ARG B N 1
ATOM 437 C CA . ARG A 1 61 ? 7.52400 11.40800 -1.92300 1.000 21.44994 59 ARG B CA 1
ATOM 438 C C . ARG A 1 61 ? 6.81900 11.07200 -3.22500 1.000 25.28198 59 ARG B C 1
ATOM 439 O O . ARG A 1 61 ? 7.48200 10.88900 -4.24900 1.000 23.65547 59 ARG B O 1
ATOM 447 N N . VAL A 1 62 ? 5.48600 11.06300 -3.20400 1.000 24.60558 60 VAL B N 1
ATOM 448 C CA . VAL A 1 62 ? 4.70000 10.87000 -4.42100 1.000 21.84999 60 VA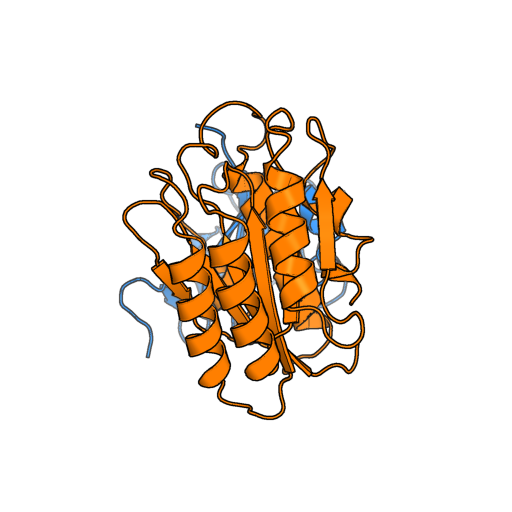L B CA 1
ATOM 449 C C . VAL A 1 62 ? 4.39800 12.24800 -5.00800 1.000 21.88947 60 VAL B C 1
ATOM 450 O O . VAL A 1 62 ? 3.65500 13.04100 -4.41900 1.000 26.01365 60 VAL B O 1
ATOM 454 N N . LEU A 1 63 ? 4.99500 12.54800 -6.16600 1.000 22.07896 61 LEU B N 1
ATOM 455 C CA . LEU A 1 63 ? 4.79400 13.84900 -6.80000 1.000 20.23664 61 LEU B CA 1
ATOM 456 C C . LEU A 1 63 ? 3.47500 13.88800 -7.55800 1.000 26.07418 61 LEU B C 1
ATOM 457 O O . LEU A 1 63 ? 2.77500 14.91000 -7.54600 1.000 26.15840 61 LEU B O 1
ATOM 462 N N . THR A 1 64 ? 3.12300 12.78600 -8.22100 1.000 24.17132 62 THR B N 1
ATOM 463 C CA . THR A 1 64 ? 1.77800 12.59800 -8.74700 1.000 27.10851 62 THR B CA 1
ATOM 464 C C . THR A 1 64 ? 1.45700 11.11400 -8.85800 1.000 23.53966 62 THR B C 1
ATOM 465 O O . THR A 1 64 ? 2.32300 10.30000 -9.21700 1.000 22.62903 62 THR B O 1
ATOM 469 N N . THR A 1 65 ? 0.21000 10.76100 -8.52600 1.000 24.60295 63 THR B N 1
ATOM 470 C CA . THR A 1 65 ? -0.31600 9.45700 -8.90100 1.000 29.17192 63 THR B CA 1
ATOM 471 C C . THR A 1 65 ? -0.53200 9.43800 -10.41400 1.000 28.29023 63 THR B C 1
ATOM 472 O O . THR A 1 65 ? -0.55800 10.49500 -11.05000 1.000 28.25076 63 THR B O 1
ATOM 476 N N . PRO A 1 66 ? -0.65200 8.25700 -11.02400 1.000 27.42697 64 PRO B N 1
ATOM 477 C CA . PRO A 1 66 ? -0.64900 8.18700 -12.49300 1.000 26.38474 64 PRO B CA 1
ATOM 478 C C . PRO A 1 66 ? -1.76700 9.01400 -13.12100 1.000 29.37457 64 PRO B C 1
ATOM 479 O O . PRO A 1 66 ? -2.92200 8.96900 -12.68600 1.000 34.31990 64 PRO B O 1
ATOM 483 N N . THR A 1 67 ? -1.39900 9.78700 -14.14600 1.000 25.79520 65 THR B N 1
ATOM 484 C CA . THR A 1 67 ? -2.32400 10.63900 -14.88500 1.000 28.29023 65 THR B CA 1
ATOM 485 C C . THR A 1 67 ? -1.97100 10.56200 -16.36500 1.000 27.97177 65 THR B C 1
ATOM 486 O O . THR A 1 67 ? -0.83400 10.26700 -16.73800 1.000 23.25542 65 THR B O 1
ATOM 490 N N . SER A 1 68 ? -2.95100 10.83600 -17.21700 1.000 25.73993 66 SER B N 1
ATOM 491 C CA . SER A 1 68 ? -2.69600 10.95300 -18.64700 1.000 25.13722 66 SER B CA 1
ATOM 492 C C . SER A 1 68 ? -2.29100 12.36500 -19.07200 1.000 28.75871 66 SER B C 1
ATOM 493 O O . SER A 1 68 ? -2.03900 12.59200 -20.25900 1.000 31.39061 66 SER B O 1
ATOM 496 N N . ASP A 1 69 ? -2.20400 13.31100 -18.13200 1.000 29.46406 67 ASP B N 1
ATOM 497 C CA . ASP A 1 69 ? -2.02000 14.73300 -18.41600 1.000 28.99821 67 ASP B CA 1
ATOM 498 C C . ASP A 1 69 ? -0.53000 15.03900 -18.30600 1.000 26.81374 67 ASP B C 1
ATOM 499 O O . ASP A 1 69 ? 0.00500 15.15100 -17.20000 1.000 26.03207 67 ASP B O 1
ATOM 504 N N . LEU A 1 70 ? 0.13900 15.16700 -19.45800 1.000 27.63752 68 LEU B N 1
ATOM 505 C CA . LEU A 1 70 ? 1.57700 15.42900 -19.46300 1.000 25.70571 68 LEU B CA 1
ATOM 506 C C . LEU A 1 70 ? 1.90600 16.71100 -18.70900 1.000 23.17383 68 LEU B C 1
ATOM 507 O O . LEU A 1 70 ? 2.97600 16.83500 -18.10200 1.000 23.76338 68 LEU B O 1
ATOM 512 N N . GLY A 1 71 ? 1.02600 17.69700 -18.77500 1.000 24.17921 69 GLY B N 1
ATOM 513 C CA . GLY A 1 71 ? 1.31700 18.94800 -18.09800 1.000 23.21331 69 GLY B CA 1
ATOM 514 C C . GLY A 1 71 ? 1.37500 18.78900 -16.59400 1.000 22.07633 69 GLY B C 1
ATOM 515 O O . GLY A 1 71 ? 2.21400 19.40700 -15.92300 1.000 23.77127 69 GLY B O 1
ATOM 516 N N . LYS A 1 72 ? 0.48600 17.96100 -16.04100 1.000 24.08447 70 LYS B N 1
ATOM 517 C CA . LYS A 1 72 ? 0.52300 17.70700 -14.60800 1.000 24.50031 70 LYS B CA 1
ATOM 518 C C . LYS A 1 72 ? 1.81600 16.99200 -14.23200 1.000 23.63968 70 LYS B C 1
ATOM 519 O O . LYS A 1 72 ? 2.43800 17.30600 -13.20900 1.000 26.01628 70 LYS B O 1
ATOM 525 N N . ILE A 1 73 ? 2.22700 16.02600 -15.05600 1.000 24.45030 71 ILE B N 1
ATOM 526 C CA . ILE A 1 73 ? 3.45000 15.27500 -14.80600 1.000 23.75811 71 ILE B CA 1
ATOM 527 C C . ILE A 1 73 ? 4.65300 16.20300 -14.82600 1.000 26.95060 71 ILE B C 1
ATOM 528 O O . ILE A 1 73 ? 5.49100 16.19100 -13.91400 1.000 29.49301 71 ILE B O 1
ATOM 533 N N . LEU A 1 74 ? 4.76300 17.03400 -15.87000 1.000 23.53703 72 LEU B N 1
ATOM 534 C CA . LEU A 1 74 ? 5.95100 17.87400 -15.95600 1.000 25.16881 72 LEU B CA 1
ATOM 535 C C . LEU A 1 74 ? 5.96300 18.93300 -14.86100 1.000 24.53715 72 LEU B C 1
ATOM 536 O O . LEU A 1 74 ? 7.02400 19.24200 -14.30800 1.000 28.78766 72 LEU B O 1
ATOM 541 N N . ALA A 1 75 ? 4.80000 19.51100 -14.53000 1.000 22.89222 73 ALA B N 1
ATOM 542 C CA . ALA A 1 75 ? 4.75400 20.52700 -13.48100 1.000 24.38187 73 ALA B CA 1
ATOM 543 C C . ALA A 1 75 ? 5.17300 19.96900 -12.12500 1.000 28.17706 73 ALA B C 1
ATOM 544 O O . ALA A 1 75 ? 5.75400 20.69100 -11.30700 1.000 32.75393 73 ALA B O 1
ATOM 546 N N . CYS A 1 76 ? 4.89800 18.68700 -11.87100 1.000 27.46645 74 CYS B N 1
ATOM 547 C CA . CYS A 1 76 ? 5.16500 18.10500 -10.56200 1.000 26.90323 74 CYS B CA 1
ATOM 548 C C . CYS A 1 76 ? 6.64300 17.83300 -10.33300 1.000 31.43798 74 CYS B C 1
ATOM 549 O O . CYS A 1 76 ? 7.04400 17.63100 -9.18200 1.000 28.83767 74 CYS B O 1
ATOM 552 N N . MET A 1 77 ? 7.45800 17.87800 -11.38100 1.000 29.36668 75 MET B N 1
ATOM 553 C CA . MET A 1 77 ? 8.88000 17.58700 -11.30400 1.000 29.01137 75 MET B CA 1
ATOM 554 C C . MET A 1 77 ? 9.70900 18.84300 -11.11400 1.000 36.87021 75 MET B C 1
ATOM 555 O O . MET A 1 77 ? 10.94000 18.78200 -11.16100 1.000 44.81590 75 MET B O 1
ATOM 560 N N . HIS A 1 78 ? 9.06200 19.98100 -10.91000 1.000 37.53871 76 HIS B N 1
ATOM 561 C CA . HIS A 1 78 ? 9.76200 21.24100 -10.74500 1.000 43.16570 76 HIS B CA 1
ATOM 562 C C . HIS A 1 78 ? 10.15400 21.39500 -9.28100 1.000 41.57604 76 HIS B C 1
ATOM 563 O O . HIS A 1 78 ? 9.37000 21.08600 -8.37800 1.000 45.39755 76 HIS B O 1
ATOM 570 N N . GLY A 1 79 ? 11.39200 21.82100 -9.04500 1.000 46.72929 77 GLY B N 1
ATOM 571 C CA . GLY A 1 79 ? 11.83500 22.05100 -7.68400 1.000 40.16797 77 GLY B CA 1
ATOM 572 C C . GLY A 1 79 ? 12.15800 20.81000 -6.88000 1.000 42.05241 77 GLY B C 1
ATOM 573 O O . GLY A 1 79 ? 11.98300 20.80900 -5.65600 1.000 42.49194 77 GLY B O 1
ATOM 574 N N . LEU A 1 80 ? 12.63800 19.75300 -7.53300 1.000 41.91029 78 LEU B N 1
ATOM 575 C CA . LEU A 1 80 ? 13.04100 18.53700 -6.83300 1.000 38.65463 78 LEU B CA 1
ATOM 576 C C . LEU A 1 80 ? 14.19100 18.81100 -5.86900 1.000 40.24693 78 LEU B C 1
ATOM 577 O O . LEU A 1 80 ? 15.14800 19.50700 -6.21000 1.000 44.97645 78 LEU B O 1
ATOM 582 N N . ASP A 1 81 ? 14.11200 18.23500 -4.67100 1.000 34.08567 79 ASP B N 1
ATOM 583 C CA . ASP A 1 81 ? 15.20000 18.34200 -3.71100 1.000 37.09918 79 ASP B CA 1
ATOM 584 C C . ASP A 1 81 ? 16.16800 17.17700 -3.91000 1.000 35.78061 79 ASP B C 1
ATOM 585 O O . ASP A 1 81 ? 15.82300 16.16100 -4.51000 1.000 35.18053 79 ASP B O 1
ATOM 590 N N . VAL A 1 82 ? 17.39200 17.34300 -3.40600 1.000 36.87284 80 VAL B N 1
ATOM 591 C CA . VAL A 1 82 ? 18.44800 16.34000 -3.52800 1.000 32.86973 80 VAL B CA 1
ATOM 592 C C . VAL A 1 82 ? 19.02100 16.04900 -2.15300 1.000 36.83863 80 VAL B C 1
ATOM 593 O O . VAL A 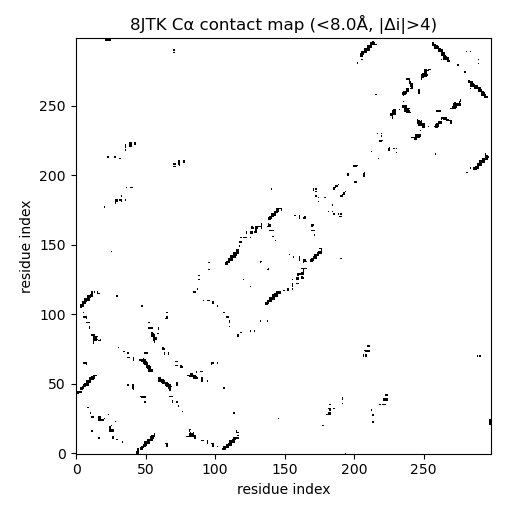1 82 ? 19.25500 16.96900 -1.36300 1.000 38.29670 80 VAL B O 1
ATOM 597 N N . GLY A 1 83 ? 19.26000 14.77700 -1.86700 1.000 29.84832 81 GLY B N 1
ATOM 598 C CA . GLY A 1 83 ? 19.91800 14.41000 -0.62900 1.000 30.44839 81 GLY B CA 1
ATOM 599 C C . GLY A 1 83 ? 19.56900 12.99400 -0.21900 1.000 29.23508 81 GLY B C 1
ATOM 600 O O . GLY A 1 83 ? 18.76000 12.32000 -0.84200 1.000 29.41668 81 GLY B O 1
ATOM 601 N N . GLY A 1 84 ? 20.19500 12.56900 0.87200 1.000 31.03530 82 GLY B N 1
ATOM 602 C CA . GLY A 1 84 ? 19.88900 11.28300 1.45800 1.000 36.41752 82 GLY B CA 1
ATOM 603 C C . GLY A 1 84 ? 20.31500 10.12000 0.57600 1.000 35.26212 82 GLY B C 1
ATOM 604 O O . GLY A 1 84 ? 21.21600 10.21800 -0.25800 1.000 30.71421 82 GLY B O 1
ATOM 605 N N . GLU A 1 85 ? 19.63800 8.99700 0.78200 1.000 32.38283 83 GLU B N 1
ATOM 606 C CA . GLU A 1 85 ? 19.85200 7.78500 0.00800 1.000 28.50868 83 GLU B CA 1
ATOM 607 C C . GLU A 1 85 ? 18.49800 7.20300 -0.36200 1.000 35.15948 83 GLU B C 1
ATOM 608 O O . GLU A 1 85 ? 17.49700 7.46400 0.31000 1.000 32.33019 83 GLU B O 1
ATOM 614 N N . ILE A 1 86 ? 18.46000 6.42700 -1.44700 1.000 30.53787 84 ILE B N 1
ATOM 615 C CA . ILE A 1 86 ? 17.16500 5.94500 -1.90900 1.000 30.01676 84 ILE B CA 1
ATOM 616 C C . ILE A 1 86 ? 16.63100 4.91000 -0.93200 1.000 33.42243 84 ILE B C 1
ATOM 617 O O . ILE A 1 86 ? 17.38300 4.09400 -0.38000 1.000 36.22013 84 ILE B O 1
ATOM 622 N N . ASN A 1 87 ? 15.32700 4.96800 -0.67900 1.000 27.71122 85 ASN B N 1
ATOM 623 C CA . ASN A 1 87 ? 14.63100 3.91200 0.04400 1.000 30.21678 85 ASN B CA 1
ATOM 624 C C . ASN A 1 87 ? 13.94100 3.07200 -1.02300 1.000 29.86937 85 ASN B C 1
ATOM 625 O O . ASN A 1 87 ? 12.78100 3.29800 -1.35800 1.000 27.76649 85 ASN B O 1
ATOM 630 N N . LEU A 1 88 ? 14.67900 2.09700 -1.56500 1.000 29.90885 86 LEU B N 1
ATOM 631 C CA . LEU A 1 88 ? 14.21500 1.35700 -2.73900 1.000 30.96950 86 LEU B CA 1
ATOM 632 C C . LEU A 1 88 ? 12.98100 0.51800 -2.42500 1.000 31.38797 86 LEU B C 1
ATOM 633 O O . LEU A 1 88 ? 12.01100 0.50900 -3.19200 1.000 30.87475 86 LEU B O 1
ATOM 638 N N . THR A 1 89 ? 13.00300 -0.22000 -1.31700 1.000 29.90359 87 THR B N 1
ATOM 639 C CA . THR A 1 89 ? 11.86700 -1.08500 -1.01500 1.000 32.84604 87 THR B CA 1
ATOM 640 C C . THR A 1 89 ? 10.60600 -0.27400 -0.72400 1.000 33.17503 87 THR B C 1
ATOM 641 O O . THR A 1 89 ? 9.52300 -0.60900 -1.21700 1.000 31.73538 87 THR B O 1
ATOM 645 N N . ALA A 1 90 ? 10.71400 0.79400 0.06800 1.000 32.46442 88 ALA B N 1
ATOM 646 C CA . ALA A 1 90 ? 9.53000 1.60600 0.33800 1.000 30.70895 88 ALA B CA 1
ATOM 647 C C . ALA A 1 90 ? 9.00300 2.24700 -0.93600 1.000 30.45365 88 ALA B C 1
ATOM 648 O O . ALA A 1 90 ? 7.78500 2.32400 -1.14700 1.000 29.40353 88 ALA B O 1
ATOM 650 N N . ALA A 1 91 ? 9.90500 2.71700 -1.79700 1.000 27.62436 89 ALA B N 1
ATOM 651 C CA . ALA A 1 91 ? 9.47300 3.32900 -3.05100 1.000 26.57424 89 ALA B CA 1
ATOM 652 C C . ALA A 1 91 ? 8.68200 2.34000 -3.89300 1.000 24.20553 89 ALA B C 1
ATOM 653 O O . ALA A 1 91 ? 7.60300 2.66600 -4.40900 1.000 25.31619 89 ALA B O 1
ATOM 655 N N . ILE A 1 92 ? 9.18300 1.10900 -4.00800 1.000 26.10576 90 ILE B N 1
ATOM 656 C CA . ILE A 1 92 ? 8.52400 0.12200 -4.85900 1.000 23.97130 90 ILE B CA 1
ATOM 657 C C . ILE A 1 92 ? 7.16200 -0.24700 -4.28500 1.000 22.93959 90 ILE B C 1
ATOM 658 O O . ILE A 1 92 ? 6.18400 -0.38600 -5.02500 1.000 26.94797 90 ILE B O 1
ATOM 663 N N . GLN A 1 93 ? 7.05200 -0.32800 -2.95800 1.000 25.24513 91 GLN B N 1
ATOM 664 C CA . GLN A 1 93 ? 5.76100 -0.66100 -2.36100 1.000 25.88205 91 GLN B CA 1
ATOM 665 C C . GLN A 1 93 ? 4.75600 0.47800 -2.50300 1.000 23.41333 91 GLN B C 1
ATOM 666 O O . GLN A 1 93 ? 3.57200 0.23000 -2.77000 1.000 26.78742 91 GLN B O 1
ATOM 672 N N . ILE A 1 94 ? 5.19600 1.73100 -2.33400 1.000 27.12694 92 ILE B N 1
ATOM 673 C CA . ILE A 1 94 ? 4.28400 2.84600 -2.55000 1.000 23.66863 92 ILE B CA 1
ATOM 674 C C . ILE A 1 94 ? 3.87600 2.91500 -4.01700 1.000 23.58441 92 ILE B C 1
ATOM 675 O O . ILE A 1 94 ? 2.70600 3.16400 -4.34200 1.000 27.39802 92 ILE B O 1
ATOM 680 N N . ALA A 1 95 ? 4.83000 2.69000 -4.92500 1.000 22.60534 93 ALA B N 1
ATOM 681 C CA . ALA A 1 95 ? 4.50200 2.69500 -6.34600 1.000 21.66576 93 ALA B CA 1
ATOM 682 C C . ALA A 1 95 ? 3.47700 1.61900 -6.67600 1.000 25.01089 93 ALA B C 1
ATOM 683 O O . ALA A 1 95 ? 2.52600 1.86600 -7.42900 1.000 24.73718 93 ALA B O 1
ATOM 685 N N . GLN A 1 96 ? 3.67600 0.40900 -6.13700 1.000 27.25327 94 GLN B N 1
ATOM 686 C CA . GLN A 1 96 ? 2.73300 -0.68400 -6.34400 1.000 28.00336 94 GLN B CA 1
ATOM 687 C C . GLN A 1 96 ? 1.34900 -0.33100 -5.80400 1.000 30.78001 94 GLN B C 1
ATOM 688 O O . GLN A 1 96 ? 0.33500 -0.59100 -6.46200 1.000 30.93266 94 GLN B O 1
ATOM 694 N N . LEU A 1 97 ? 1.28900 0.33300 -4.64700 1.000 28.89557 95 LEU B N 1
ATOM 695 C CA . LEU A 1 97 ? 0.00100 0.73800 -4.09300 1.000 31.20111 95 LEU B CA 1
ATOM 696 C C . LEU A 1 97 ? -0.70200 1.74000 -5.00600 1.000 28.88241 95 LEU B C 1
ATOM 697 O O . LEU A 1 97 ? -1.91000 1.63000 -5.23800 1.000 31.33534 95 LEU B O 1
ATOM 702 N N . ALA A 1 98 ? 0.04200 2.70600 -5.54900 1.000 26.59266 96 ALA B N 1
ATOM 703 C CA . ALA A 1 98 ? -0.54500 3.68100 -6.46300 1.000 29.26930 96 ALA B CA 1
ATOM 704 C C . ALA A 1 98 ? -1.07500 3.01200 -7.72400 1.000 31.99594 96 ALA B C 1
ATOM 705 O O . ALA A 1 98 ? -2.13700 3.37900 -8.23100 1.000 29.17981 96 ALA B O 1
ATOM 707 N N . LEU A 1 99 ? -0.36100 2.01100 -8.23300 1.000 24.70823 97 LEU B N 1
ATOM 708 C CA . LEU A 1 99 ? -0.83400 1.30600 -9.41600 1.000 24.54768 97 LEU B CA 1
ATOM 709 C C . LEU A 1 99 ? -2.05900 0.45800 -9.09800 1.000 30.50103 97 LEU B C 1
ATOM 710 O O . LEU A 1 99 ? -2.96400 0.33400 -9.92900 1.000 31.91435 97 LEU B O 1
ATOM 715 N N . LYS A 1 100 ? -2.08700 -0.15600 -7.91300 1.000 27.79807 98 LYS B N 1
ATOM 716 C CA . LYS A 1 100 ? -3.25700 -0.92800 -7.49800 1.000 36.65439 98 LYS B CA 1
ATOM 717 C C . LYS A 1 100 ? -4.52000 -0.07800 -7.51700 1.000 36.44121 98 LYS B C 1
ATOM 718 O O . LYS A 1 100 ? -5.61100 -0.58500 -7.80000 1.000 43.77104 98 LYS B O 1
ATOM 724 N N . HIS A 1 101 ? -4.39300 1.21200 -7.24600 1.000 35.18580 99 HIS B N 1
ATOM 725 C CA . HIS A 1 101 ? -5.53900 2.09900 -7.13900 1.000 37.18341 99 HIS B CA 1
ATOM 726 C C . HIS A 1 101 ? -5.80800 2.87000 -8.42200 1.000 35.66217 99 HIS B C 1
ATOM 727 O O . HIS A 1 101 ? -6.62500 3.79900 -8.41200 1.000 38.25722 99 HIS B O 1
ATOM 734 N N . ARG A 1 102 ? -5.15100 2.49900 -9.52700 1.000 32.73024 100 ARG B N 1
ATOM 735 C CA . ARG A 1 102 ? -5.40600 3.13200 -10.81600 1.000 36.10696 100 ARG B CA 1
ATOM 736 C C . ARG A 1 102 ? -6.89600 3.08900 -11.12300 1.000 35.48847 100 ARG B C 1
ATOM 737 O O . ARG A 1 102 ? -7.57900 2.10600 -10.82000 1.000 37.61504 100 ARG B O 1
ATOM 745 N N . GLN A 1 103 ? -7.40900 4.17700 -11.70000 1.000 33.64877 101 GLN B N 1
ATOM 746 C CA . GLN A 1 103 ? -8.84400 4.25100 -11.96300 1.000 40.87859 101 GLN B CA 1
ATOM 747 C C . GLN A 1 103 ? -9.26700 3.22500 -13.01000 1.000 43.37099 101 GLN B C 1
ATOM 748 O O . GLN A 1 103 ? -10.24200 2.49100 -12.81900 1.000 41.82607 101 GLN B O 1
ATOM 754 N N . ASN A 1 104 ? -8.54400 3.15800 -14.12300 1.000 40.17587 102 ASN B N 1
ATOM 755 C CA . ASN A 1 104 ? -8.84300 2.20900 -15.19700 1.000 40.70751 102 ASN B CA 1
ATOM 756 C C . ASN A 1 104 ? -8.13700 0.88800 -14.88900 1.000 39.88110 102 ASN B C 1
ATOM 757 O O . ASN A 1 104 ? -6.93700 0.73900 -15.13700 1.000 36.93601 102 ASN B O 1
ATOM 762 N N . LYS A 1 105 ? -8.88200 -0.08800 -14.35400 1.000 40.27588 103 LYS B N 1
ATOM 763 C CA . LYS A 1 105 ? -8.27100 -1.37100 -14.00600 1.000 33.57508 103 LYS B CA 1
ATOM 764 C C . LYS A 1 105 ? -7.86000 -2.18700 -15.22600 1.000 37.80190 103 LYS B C 1
ATOM 765 O O . LYS A 1 105 ? -7.16900 -3.20300 -15.06700 1.000 38.14405 103 LYS B O 1
ATOM 771 N N . ASN A 1 106 ? -8.27800 -1.79000 -16.42900 1.000 38.62042 104 ASN B N 1
ATOM 772 C CA . ASN A 1 106 ? -7.85900 -2.48300 -17.64200 1.000 40.23114 104 ASN B CA 1
ATOM 773 C C . ASN A 1 106 ? -6.40900 -2.19800 -18.00000 1.000 40.70225 104 ASN B C 1
ATOM 774 O O . ASN A 1 106 ? -5.86300 -2.85200 -18.89400 1.000 37.61767 104 ASN B O 1
ATOM 779 N N . GLN A 1 107 ? -5.79200 -1.22300 -17.34700 1.000 33.35400 105 GLN B N 1
ATOM 780 C CA . GLN A 1 107 ? -4.39300 -0.92300 -17.59500 1.000 30.57209 105 GLN B CA 1
ATOM 781 C C . GLN A 1 107 ? -3.50500 -2.00600 -17.01000 1.000 32.76972 105 GLN B C 1
ATOM 782 O O . GLN A 1 107 ? -3.71000 -2.45200 -15.87900 1.000 31.49588 105 GLN B O 1
ATOM 788 N N . ARG A 1 108 ? -2.50700 -2.42300 -17.78700 1.000 30.99319 106 ARG B N 1
ATOM 789 C CA . ARG A 1 108 ? -1.37900 -3.14200 -17.22600 1.000 33.18556 106 ARG B CA 1
ATOM 790 C C . ARG A 1 108 ? -0.62000 -2.22300 -16.26400 1.000 29.49038 106 ARG B C 1
ATOM 791 O O . ARG A 1 108 ? -0.80500 -0.99900 -16.25800 1.000 29.27193 106 ARG B O 1
ATOM 799 N N . GLN A 1 109 ? 0.26100 -2.81600 -15.45800 1.000 29.83779 107 GLN B N 1
ATOM 800 C CA . GLN A 1 109 ? 0.94100 -2.09600 -14.38500 1.000 27.73490 107 GLN B CA 1
ATOM 801 C C . GLN A 1 109 ? 2.44700 -2.25400 -14.51700 1.000 25.98733 107 GLN B C 1
ATOM 802 O O . GLN A 1 109 ? 2.95400 -3.37800 -14.67200 1.000 26.57424 107 GLN B O 1
ATOM 808 N N . ARG A 1 110 ? 3.16300 -1.13900 -14.43000 1.000 24.25291 108 ARG B N 1
ATOM 809 C CA . ARG A 1 110 ? 4.61100 -1.14400 -14.60200 1.000 22.47638 108 ARG B CA 1
ATOM 810 C C . ARG A 1 110 ? 5.25700 -0.12500 -13.67800 1.000 26.18472 108 ARG B C 1
ATOM 811 O O . ARG A 1 110 ? 4.73400 0.97700 -13.49200 1.000 24.01077 108 ARG B O 1
ATOM 819 N N . ILE A 1 111 ? 6.39200 -0.49900 -13.09800 1.000 25.68729 109 ILE B N 1
ATOM 820 C CA . ILE A 1 111 ? 7.22800 0.41400 -12.33700 1.000 21.91579 109 ILE B CA 1
ATOM 821 C C . ILE A 1 111 ? 8.54400 0.58600 -13.07700 1.000 22.80800 109 ILE B C 1
ATOM 822 O O . ILE A 1 111 ? 9.13200 -0.39200 -13.55300 1.000 22.73694 109 ILE B O 1
ATOM 827 N N . ILE A 1 112 ? 9.02500 1.82200 -13.16600 1.000 20.95778 110 ILE B N 1
ATOM 828 C CA . ILE A 1 112 ? 10.35700 2.10900 -13.68800 1.000 23.90550 110 ILE B CA 1
ATOM 829 C C . ILE A 1 112 ? 11.19000 2.67800 -12.55100 1.000 24.51083 110 ILE B C 1
ATOM 830 O O . ILE A 1 112 ? 10.81600 3.69200 -11.95300 1.000 24.62927 110 ILE B O 1
ATOM 835 N N . VAL A 1 113 ? 12.34300 2.06500 -12.28300 1.000 22.58692 111 VAL B N 1
ATOM 836 C CA . VAL A 1 113 ? 13.23200 2.53400 -11.22400 1.000 23.07382 111 VAL B CA 1
ATOM 837 C C . VAL A 1 113 ? 14.49900 3.06800 -11.86500 1.000 26.14524 111 VAL B C 1
ATOM 838 O O . VAL A 1 113 ? 15.18300 2.35000 -12.60200 1.000 25.45568 111 VAL B O 1
ATOM 842 N N . PHE A 1 114 ? 14.81400 4.32600 -11.57900 1.000 23.58967 112 PHE B N 1
ATOM 843 C CA . PHE A 1 114 ? 16.11000 4.90000 -11.91200 1.000 23.73179 112 PHE B CA 1
ATOM 844 C C . PHE A 1 114 ? 17.05400 4.64200 -10.74600 1.000 27.12430 112 PHE B C 1
ATOM 845 O O . PHE A 1 114 ? 16.91500 5.23800 -9.67500 1.000 26.96376 112 PHE B O 1
ATOM 853 N N . ALA A 1 115 ? 17.99600 3.72700 -10.94000 1.000 22.72641 113 ALA B N 1
ATOM 854 C CA . ALA A 1 115 ? 18.95000 3.32300 -9.90800 1.000 25.67676 113 ALA B CA 1
ATOM 855 C C . ALA A 1 115 ? 20.30900 3.94800 -10.22300 1.000 31.86435 113 ALA B C 1
ATOM 856 O O . ALA A 1 115 ? 21.12300 3.35200 -10.92500 1.000 30.07203 113 ALA B O 1
ATOM 858 N N . GLY A 1 116 ? 20.56100 5.14700 -9.68500 1.000 24.97142 114 GLY B N 1
ATOM 859 C CA . GLY A 1 116 ? 21.81000 5.84400 -9.96200 1.000 31.52220 114 GLY B CA 1
ATOM 860 C C . GLY A 1 116 ? 22.79000 5.94600 -8.80500 1.000 34.30148 114 GLY B C 1
ATOM 861 O O . GLY A 1 116 ? 23.68000 6.80500 -8.79900 1.000 36.58597 114 GLY B O 1
ATOM 862 N N . SER A 1 117 ? 22.64900 5.05300 -7.83400 1.000 31.20111 115 SER B N 1
ATOM 863 C CA . SER A 1 117 ? 23.36600 5.13900 -6.56800 1.000 31.67222 115 SER B CA 1
ATOM 864 C C . SER A 1 117 ? 23.40400 3.74700 -5.94600 1.000 34.09093 115 SER B C 1
ATOM 865 O O . SER A 1 117 ? 22.75100 2.81900 -6.44600 1.000 33.10923 115 SER B O 1
ATOM 868 N N . PRO A 1 118 ? 24.19600 3.55400 -4.88000 1.000 34.38044 116 PRO B N 1
ATOM 869 C CA . PRO A 1 118 ? 24.35900 2.20800 -4.30800 1.000 38.61779 116 PRO B CA 1
ATOM 870 C C . PRO A 1 118 ? 23.04800 1.58500 -3.85100 1.000 35.44636 116 PRO B C 1
ATOM 871 O O . PRO A 1 118 ? 22.14600 2.26500 -3.36400 1.000 38.34670 116 PRO B O 1
ATOM 875 N N . ILE A 1 119 ? 22.96700 0.26200 -3.99400 1.000 38.83360 117 ILE B N 1
ATOM 876 C CA . ILE A 1 119 ? 21.79600 -0.51700 -3.60200 1.000 38.43882 117 ILE B CA 1
ATOM 877 C C . ILE A 1 119 ? 22.10900 -1.14900 -2.25100 1.000 39.25734 117 ILE B C 1
ATOM 878 O O . ILE A 1 119 ? 22.73000 -2.21000 -2.17400 1.000 41.63394 117 ILE B O 1
ATOM 883 N N . LYS A 1 120 ? 21.67000 -0.50700 -1.17600 1.000 38.91519 118 LYS B N 1
ATOM 884 C CA . LYS A 1 120 ? 22.00300 -0.97700 0.16900 1.000 44.24215 118 LYS B CA 1
ATOM 885 C C . LYS A 1 120 ? 20.99300 -2.01000 0.66800 1.000 46.63980 118 LYS B C 1
ATOM 886 O O . LYS A 1 120 ? 20.39400 -1.87600 1.73600 1.000 45.89498 118 LYS B O 1
ATOM 892 N N . TYR A 1 121 ? 20.80800 -3.06200 -0.12900 1.000 42.25770 119 TYR B N 1
ATOM 893 C CA . TYR A 1 121 ? 19.91200 -4.15900 0.20300 1.000 45.22384 119 TYR B CA 1
ATOM 894 C C . TYR A 1 121 ? 20.58700 -5.45800 -0.19000 1.000 46.27660 119 TYR B C 1
ATOM 895 O O . TYR A 1 121 ? 21.45700 -5.48300 -1.06100 1.000 52.02992 119 TYR B O 1
ATOM 904 N N . GLU A 1 122 ? 20.19000 -6.54300 0.45800 1.000 45.28438 120 GLU B N 1
ATOM 905 C CA . GLU A 1 122 ? 20.71700 -7.83300 0.04500 1.000 55.78827 120 GLU B CA 1
ATOM 906 C C . GLU A 1 122 ? 19.77400 -8.47300 -0.96500 1.000 52.22205 120 GLU B C 1
ATOM 907 O O . GLU A 1 122 ? 18.60300 -8.09900 -1.07800 1.000 47.53465 120 GLU B O 1
ATOM 913 N N . LYS A 1 123 ? 20.31700 -9.42100 -1.73700 1.000 54.20650 121 LYS B N 1
ATOM 914 C CA . LYS A 1 123 ? 19.52400 -10.09200 -2.76300 1.000 52.58525 121 LYS B CA 1
ATOM 915 C C . LYS A 1 123 ? 18.25400 -10.69000 -2.17400 1.000 53.90383 121 LYS B C 1
ATOM 916 O O . LYS A 1 123 ? 17.17800 -10.59500 -2.77600 1.000 53.58011 121 LYS B O 1
ATOM 922 N N . LYS A 1 124 ? 18.35500 -11.27700 -0.97800 1.000 52.26153 122 LYS B N 1
ATOM 923 C CA . LYS A 1 124 ? 17.19000 -11.89400 -0.35000 1.000 52.66158 122 LYS B CA 1
ATOM 924 C C . LYS A 1 124 ? 16.06000 -10.89000 -0.17100 1.000 54.58812 122 LYS B C 1
ATOM 925 O O . LYS A 1 124 ? 14.90500 -11.18000 -0.50100 1.000 58.09381 122 LYS B O 1
ATOM 931 N N . ALA A 1 125 ? 16.37700 -9.69100 0.32600 1.000 47.47675 123 ALA B N 1
ATOM 932 C CA . ALA A 1 125 ? 15.35000 -8.67100 0.50100 1.000 47.38726 123 ALA B CA 1
ATOM 933 C C . ALA A 1 125 ? 14.78400 -8.22800 -0.83900 1.000 47.10828 123 ALA B C 1
ATOM 934 O O . ALA A 1 125 ? 13.57600 -7.99300 -0.96200 1.000 47.27146 123 ALA B O 1
ATOM 936 N N . LEU A 1 126 ? 15.64200 -8.11600 -1.85700 1.000 46.01868 124 LEU B N 1
ATOM 937 C CA . LEU A 1 126 ? 15.18600 -7.68800 -3.17500 1.000 42.17085 124 LEU B CA 1
ATOM 938 C C . LEU A 1 126 ? 14.32500 -8.75100 -3.84700 1.000 40.29694 124 LEU B C 1
ATOM 939 O O . LEU A 1 126 ? 13.38000 -8.41200 -4.56700 1.000 41.30232 124 LEU B O 1
ATOM 944 N N . GLU A 1 127 ? 14.60900 -10.03100 -3.60400 1.000 41.13651 125 GLU B N 1
ATOM 945 C CA . GLU A 1 127 ? 13.83200 -11.09400 -4.23500 1.000 42.12347 125 GLU B CA 1
ATOM 946 C C . GLU A 1 127 ? 12.44700 -11.24800 -3.62500 1.000 44.06055 125 GLU B C 1
ATOM 947 O O . GLU A 1 127 ? 11.49800 -11.57800 -4.34600 1.000 43.46311 125 GLU B O 1
ATOM 953 N N . ILE A 1 128 ? 12.29900 -11.01600 -2.31800 1.000 41.78659 126 ILE B N 1
ATOM 954 C CA . ILE A 1 128 ? 10.96100 -10.97400 -1.73000 1.000 49.59016 126 ILE B CA 1
ATOM 955 C C . ILE A 1 128 ? 10.13300 -9.88700 -2.40000 1.000 43.18413 126 ILE B C 1
ATOM 956 O O . ILE A 1 128 ? 8.98500 -10.11200 -2.81000 1.000 39.57843 126 ILE B O 1
ATOM 961 N N . VAL A 1 129 ? 10.70900 -8.69000 -2.52100 1.000 41.59183 127 VAL B N 1
ATOM 962 C CA . VAL A 1 129 ? 10.00300 -7.58300 -3.15000 1.000 39.97321 127 VAL B CA 1
ATOM 963 C C . VAL A 1 129 ? 9.64500 -7.93500 -4.58800 1.000 37.49397 127 VAL B C 1
ATOM 964 O O . VAL A 1 129 ? 8.51400 -7.70400 -5.04000 1.000 37.24657 127 VAL B O 1
ATOM 968 N N . GLY A 1 130 ? 10.59200 -8.52500 -5.31800 1.000 39.67581 128 GLY B N 1
ATOM 969 C CA . GLY A 1 130 ? 10.34300 -8.86800 -6.70900 1.000 36.51227 128 GLY B CA 1
ATOM 970 C C . GLY A 1 130 ? 9.23600 -9.89200 -6.86900 1.000 33.75668 128 GLY B C 1
ATOM 971 O O . GLY A 1 130 ? 8.34600 -9.73200 -7.71100 1.000 33.83300 128 GLY B O 1
ATOM 972 N N . LYS A 1 131 ? 9.27500 -10.96100 -6.06400 1.000 35.86219 129 LYS B N 1
ATOM 973 C CA . LYS A 1 131 ? 8.22100 -11.96400 -6.16800 1.000 36.47279 129 LYS B CA 1
ATOM 974 C C . LYS A 1 131 ? 6.86100 -11.38300 -5.82000 1.000 37.63083 129 LYS B C 1
ATOM 975 O O . LYS A 1 131 ? 5.84600 -11.81900 -6.37500 1.000 39.15469 129 LYS B O 1
ATOM 981 N N . ARG A 1 132 ? 6.81100 -10.39600 -4.92400 1.000 36.16223 130 ARG B N 1
ATOM 982 C CA . ARG A 1 132 ? 5.52100 -9.80800 -4.58900 1.000 37.10971 130 ARG B CA 1
ATOM 983 C C . ARG A 1 132 ? 4.98600 -8.96000 -5.74000 1.000 36.81757 130 ARG B C 1
ATOM 984 O O . ARG A 1 132 ? 3.78100 -8.98000 -6.01700 1.000 38.08615 130 ARG B O 1
ATOM 992 N N . LEU A 1 133 ? 5.85400 -8.20300 -6.42300 1.000 31.56694 131 LEU B N 1
ATOM 993 C CA . LEU A 1 133 ? 5.42700 -7.51200 -7.63700 1.000 29.87463 131 LEU B CA 1
ATOM 994 C C . LEU A 1 133 ? 4.84100 -8.48300 -8.65400 1.000 32.51442 131 LEU B C 1
ATOM 995 O O . LEU A 1 133 ? 3.76700 -8.24400 -9.21700 1.000 36.41489 131 LEU B O 1
ATOM 1000 N N . LYS A 1 134 ? 5.54700 -9.58500 -8.90700 1.000 29.94043 132 LYS B N 1
ATOM 1001 C CA . LYS A 1 134 ? 5.06900 -10.59300 -9.84700 1.000 32.64076 132 LYS B CA 1
ATOM 1002 C C . LYS A 1 134 ? 3.69900 -11.12100 -9.44500 1.000 36.00168 132 LYS B C 1
ATOM 1003 O O . LYS A 1 134 ? 2.81200 -11.27600 -10.29200 1.000 36.59386 132 LYS B O 1
ATOM 1009 N N . LYS A 1 135 ? 3.50800 -11.39200 -8.15200 1.000 31.15110 133 LYS B N 1
ATOM 1010 C CA . LYS A 1 135 ? 2.21400 -11.85500 -7.66000 1.000 38.50725 133 LYS B CA 1
ATOM 1011 C C . LYS A 1 135 ? 1.11000 -10.84200 -7.93500 1.000 40.88122 133 LYS B C 1
ATOM 1012 O O . LYS A 1 135 ? -0.04700 -11.22500 -8.14900 1.000 44.33689 133 LYS B O 1
ATOM 1018 N N . ASN A 1 136 ? 1.45100 -9.55400 -7.94500 1.000 34.12778 134 ASN B N 1
ATOM 1019 C CA . ASN A 1 136 ? 0.50000 -8.46400 -8.13100 1.000 39.31261 134 ASN B CA 1
ATOM 1020 C C . ASN A 1 136 ? 0.42300 -7.96700 -9.56900 1.000 36.20697 134 ASN B C 1
ATOM 1021 O O . ASN A 1 136 ? -0.15700 -6.90200 -9.81000 1.000 38.54146 134 ASN B O 1
ATOM 1026 N N . SER A 1 137 ? 1.01000 -8.69800 -10.52000 1.000 35.37003 135 SER B N 1
ATOM 1027 C CA . SER A 1 137 ? 0.90600 -8.40000 -11.95000 1.000 36.57017 135 SER B CA 1
ATOM 1028 C C . SER A 1 137 ? 1.61400 -7.11500 -12.33700 1.000 31.60116 135 SER B C 1
ATOM 1029 O O . SER A 1 137 ? 1.17700 -6.43500 -13.26700 1.000 36.93338 135 SER B O 1
ATOM 1032 N N . VAL A 1 138 ? 2.68500 -6.75600 -11.63700 1.000 28.50605 136 VAL B N 1
ATOM 1033 C CA . VAL A 1 138 ? 3.42100 -5.52500 -11.90300 1.000 28.07705 136 VAL B CA 1
ATOM 1034 C C . VAL A 1 138 ? 4.74000 -5.87600 -12.58700 1.000 27.02166 136 VAL B C 1
ATOM 1035 O O . VAL A 1 138 ? 5.50900 -6.70800 -12.08300 1.000 28.68765 136 VAL B O 1
ATOM 1039 N N . SER A 1 139 ? 4.98700 -5.25500 -13.74200 1.000 27.17957 137 SER B N 1
ATOM 1040 C CA . SER A 1 139 ? 6.25900 -5.37900 -14.44200 1.000 25.91890 137 SER B CA 1
ATOM 1041 C C . SER A 1 139 ? 7.22300 -4.29100 -13.98100 1.000 29.45616 137 SER B C 1
ATOM 1042 O O . SER A 1 139 ? 6.82200 -3.26900 -13.43200 1.000 26.65056 137 SER B O 1
ATOM 1045 N N . LEU A 1 140 ? 8.51500 -4.53900 -14.19100 1.000 28.66923 138 LEU B N 1
ATOM 1046 C CA . LEU A 1 140 ? 9.55800 -3.64000 -13.70900 1.000 27.75333 138 LEU B CA 1
ATOM 1047 C C . LEU A 1 140 ? 10.56400 -3.35600 -14.81500 1.000 28.26918 138 LEU B C 1
ATOM 1048 O O . LEU A 1 140 ? 10.99200 -4.26900 -15.52100 1.000 28.85872 138 LEU B O 1
ATOM 1053 N N . ASP A 1 141 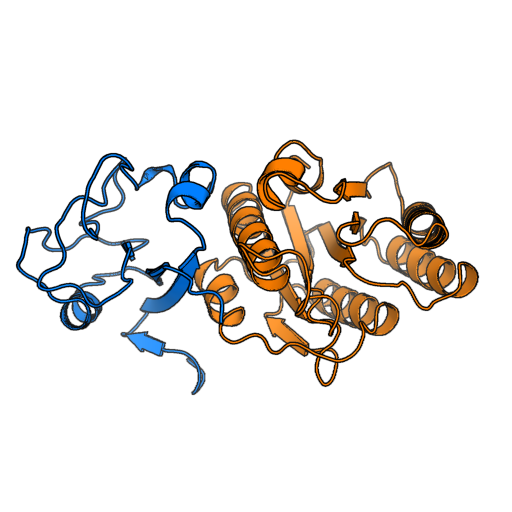? 10.92500 -2.08700 -14.98100 1.000 25.88468 139 ASP B N 1
ATOM 1054 C CA . ASP A 1 141 ? 12.07800 -1.69300 -15.78100 1.000 25.39252 139 ASP B CA 1
ATOM 1055 C C . ASP A 1 141 ? 13.06600 -0.99200 -14.86000 1.000 29.99307 139 ASP B C 1
ATOM 1056 O O . ASP A 1 141 ? 12.68100 -0.11200 -14.08600 1.000 29.39300 139 ASP B O 1
ATOM 1061 N N . ILE A 1 142 ? 14.33000 -1.37700 -14.94400 1.000 24.86877 140 ILE B N 1
ATOM 1062 C CA . ILE A 1 142 ? 15.38600 -0.82000 -14.10700 1.000 22.28162 140 ILE B CA 1
ATOM 1063 C C . ILE A 1 142 ? 16.37300 -0.12500 -15.02900 1.000 27.24011 140 ILE B C 1
ATOM 1064 O O . ILE A 1 142 ? 16.85600 -0.73500 -15.99000 1.000 28.21654 140 ILE B O 1
ATOM 1069 N N . VAL A 1 143 ? 16.67900 1.13300 -14.73200 1.000 25.06090 141 VAL B N 1
ATOM 1070 C CA . VAL A 1 143 ? 17.72300 1.89000 -15.41800 1.000 23.94761 141 VAL B CA 1
ATOM 1071 C C . VAL A 1 143 ? 18.89900 1.97000 -14.45700 1.000 27.36381 141 VAL B C 1
ATOM 1072 O O . VAL A 1 143 ? 18.82500 2.65200 -13.43000 1.000 28.12706 141 VAL B O 1
ATOM 1076 N N . ASN A 1 144 ? 19.96800 1.25400 -14.77200 1.000 25.85836 142 ASN B N 1
ATOM 1077 C CA . ASN A 1 144 ? 21.17800 1.22600 -13.96100 1.000 26.44791 142 ASN B CA 1
ATOM 1078 C C . ASN A 1 144 ? 22.15100 2.24400 -14.53700 1.000 33.14345 142 ASN B C 1
ATOM 1079 O O . ASN A 1 144 ? 22.76900 1.99600 -15.57100 1.000 33.50665 142 ASN B O 1
ATOM 1084 N N . PHE A 1 145 ? 22.31400 3.38200 -13.86700 1.000 28.74818 143 PHE B N 1
ATOM 1085 C CA . PHE A 1 145 ? 23.18900 4.43500 -14.37900 1.000 28.97453 143 PHE B CA 1
ATOM 1086 C C . PHE A 1 145 ? 24.06400 4.97900 -13.25600 1.000 38.78886 143 PHE B C 1
ATOM 1087 O O . PHE A 1 145 ? 23.94700 4.58300 -12.09400 1.000 38.45987 143 PHE B O 1
ATOM 1095 N N . GLY A 1 146 ? 24.95700 5.89700 -13.61200 1.000 43.91053 144 GLY B N 1
ATOM 1096 C CA . GLY A 1 146 ? 25.81300 6.51400 -12.61700 1.000 48.79532 144 GLY B CA 1
ATOM 1097 C C . GLY A 1 146 ? 27.14900 5.81800 -12.48700 1.000 61.69687 144 GLY B C 1
ATOM 1098 O O . GLY A 1 146 ? 27.62600 5.21900 -13.45400 1.000 63.09967 144 GLY B O 1
ATOM 1099 N N . GLU A 1 147 ? 27.76100 5.88700 -11.30500 1.000 65.58155 145 GLU B N 1
ATOM 1100 C CA . GLU A 1 147 ? 29.08400 5.30400 -11.11800 1.000 80.35174 145 GLU B CA 1
ATOM 1101 C C . GLU A 1 147 ? 29.05500 3.79500 -11.32500 1.000 83.78110 145 GLU B C 1
ATOM 1102 O O . GLU A 1 147 ? 28.08200 3.11400 -10.99100 1.000 79.80694 145 GLU B O 1
ATOM 1108 N N . ASP A 1 148 ? 30.14800 3.27800 -11.88100 1.000 83.90216 146 ASP B N 1
ATOM 1109 C CA . ASP A 1 148 ? 30.23200 1.90900 -12.37500 1.000 89.93184 146 ASP B CA 1
ATOM 1110 C C . ASP A 1 148 ? 31.34500 1.13700 -11.67800 1.000 96.07205 146 ASP B C 1
ATOM 1111 O O . ASP A 1 148 ? 32.01400 0.29700 -12.28400 1.000 99.53825 146 ASP B O 1
ATOM 1116 N N . ASP A 1 149 ? 31.56500 1.40900 -10.39400 1.000 98.05649 147 ASP B N 1
ATOM 1117 C CA . ASP A 1 149 ? 32.67100 0.81000 -9.65900 1.000 100.01989 147 ASP B CA 1
ATOM 1118 C C . ASP A 1 149 ? 32.22200 -0.16000 -8.57900 1.000 97.96701 147 ASP B C 1
ATOM 1119 O O . ASP A 1 149 ? 33.07400 -0.77000 -7.92300 1.000 98.98292 147 ASP B O 1
ATOM 1124 N N . ASP A 1 150 ? 30.92100 -0.32300 -8.37200 1.000 93.44805 148 ASP B N 1
ATOM 1125 C CA . ASP A 1 150 ? 30.41200 -1.16500 -7.30000 1.000 89.49757 148 ASP B CA 1
ATOM 1126 C C . ASP A 1 150 ? 29.83800 -2.40200 -7.98800 1.000 81.86508 148 ASP B C 1
ATOM 1127 O O . ASP A 1 150 ? 28.71900 -2.36500 -8.50700 1.000 74.29575 148 ASP B O 1
ATOM 1132 N N . GLU A 1 151 ? 30.60400 -3.49500 -8.00600 1.000 80.97813 149 GLU B N 1
ATOM 1133 C CA . GLU A 1 151 ? 30.24000 -4.64600 -8.82700 1.000 80.41490 149 GLU B CA 1
ATOM 1134 C C . GLU A 1 151 ? 29.03200 -5.41900 -8.29800 1.000 76.94344 149 GLU B C 1
ATOM 1135 O O . GLU A 1 151 ? 28.42300 -6.17700 -9.06300 1.000 73.83780 149 GLU B O 1
ATOM 1141 N N . GLU A 1 152 ? 28.66600 -5.25900 -7.02400 1.000 65.64998 150 GLU B N 1
ATOM 1142 C CA . GLU A 1 152 ? 27.47600 -5.93700 -6.52300 1.000 53.14585 150 GLU B CA 1
ATOM 1143 C C . GLU A 1 152 ? 26.19000 -5.25500 -6.95900 1.000 47.50043 150 GLU B C 1
ATOM 1144 O O . GLU A 1 152 ? 25.13200 -5.89000 -6.93500 1.000 41.93924 150 GLU B O 1
ATOM 1150 N N . LYS A 1 153 ? 26.24900 -3.98000 -7.33600 1.000 43.29203 151 LYS B N 1
ATOM 1151 C CA . LYS A 1 153 ? 25.02300 -3.28000 -7.71200 1.000 38.61516 151 LYS B CA 1
ATOM 1152 C C . LYS A 1 153 ? 24.33900 -3.92200 -8.91000 1.000 35.40688 151 LYS B C 1
ATOM 1153 O O . LYS A 1 153 ? 23.12900 -4.19200 -8.82300 1.000 35.51742 151 LYS B O 1
ATOM 1159 N N . PRO A 1 154 ? 25.01600 -4.21200 -10.03100 1.000 39.43631 152 PRO B N 1
ATOM 1160 C CA . PRO A 1 154 ? 24.31000 -4.91700 -11.11400 1.000 39.31261 152 PRO B CA 1
ATOM 1161 C C . PRO A 1 154 ? 23.82200 -6.29900 -10.69800 1.000 37.04655 152 PRO B C 1
ATOM 1162 O O . PRO A 1 154 ? 22.70900 -6.69100 -11.07300 1.000 35.41740 152 PRO B O 1
ATOM 1166 N N . GLN A 1 155 ? 24.58500 -7.02800 -9.88100 1.000 36.90179 153 GLN B N 1
ATOM 1167 C CA . GLN A 1 155 ? 24.11800 -8.33700 -9.43000 1.000 39.57843 153 GLN B CA 1
ATOM 1168 C C . GLN A 1 155 ? 22.87700 -8.21500 -8.54600 1.000 36.90969 153 GLN B C 1
ATOM 1169 O O . GLN A 1 155 ? 21.98500 -9.07400 -8.59400 1.000 38.21774 153 GLN B O 1
ATOM 1175 N N . LYS A 1 156 ? 22.79800 -7.16000 -7.72900 1.000 31.73802 154 LYS B N 1
ATOM 1176 C CA . LYS A 1 156 ? 21.60200 -6.96600 -6.91900 1.000 33.89091 154 LYS B CA 1
ATOM 1177 C C . LYS A 1 156 ? 20.41700 -6.58000 -7.78900 1.000 29.13770 154 LYS B C 1
ATOM 1178 O O . LYS A 1 156 ? 19.29200 -7.04400 -7.56600 1.000 29.82726 154 LYS B O 1
ATOM 1184 N N . LEU A 1 157 ? 20.64600 -5.71900 -8.77900 1.000 32.15649 155 LEU B N 1
ATOM 1185 C CA . LEU A 1 157 ? 19.54800 -5.31800 -9.64300 1.000 30.95371 155 LEU B CA 1
ATOM 1186 C C . LEU A 1 157 ? 19.11000 -6.47200 -10.52700 1.000 31.66695 155 LEU B C 1
ATOM 1187 O O . LEU A 1 157 ? 17.91900 -6.60200 -10.82000 1.000 30.80896 155 LEU B O 1
ATOM 1192 N N . GLU A 1 158 ? 20.04700 -7.33100 -10.93100 1.000 32.70918 156 GLU B N 1
ATOM 1193 C CA . GLU A 1 158 ? 19.68100 -8.49100 -11.73300 1.000 29.67987 156 GLU B CA 1
ATOM 1194 C C . GLU A 1 158 ? 18.84500 -9.47500 -10.92600 1.000 28.72713 156 GLU B C 1
ATOM 1195 O O . GLU A 1 158 ? 17.93600 -10.11300 -11.47200 1.000 32.30387 156 GLU B O 1
ATOM 1201 N N . ALA A 1 159 ? 19.12000 -9.59500 -9.62400 1.000 30.43786 157 ALA B N 1
ATOM 1202 C CA . ALA A 1 159 ? 18.34000 -10.49600 -8.78300 1.000 31.58010 157 ALA B CA 1
ATOM 1203 C C . ALA A 1 159 ? 16.91900 -9.98600 -8.61900 1.000 33.47243 157 ALA B C 1
ATOM 1204 O O . ALA A 1 159 ? 15.96800 -10.77600 -8.63000 1.000 34.43308 157 ALA B O 1
ATOM 1206 N N . LEU A 1 160 ? 16.76000 -8.67100 -8.45400 1.000 28.99821 158 LEU B N 1
ATOM 1207 C CA . LEU A 1 160 ? 15.42600 -8.08700 -8.38800 1.000 29.46932 158 LEU B CA 1
ATOM 1208 C C . LEU A 1 160 ? 14.67400 -8.31800 -9.69500 1.000 28.64291 158 LEU B C 1
ATOM 1209 O O . LEU A 1 160 ? 13.52500 -8.77400 -9.69500 1.000 28.66396 158 LEU B O 1
ATOM 1214 N N . LEU A 1 161 ? 15.31700 -8.00800 -10.82200 1.000 27.52698 159 LEU B N 1
ATOM 1215 C CA . LEU A 1 161 ? 14.73900 -8.26300 -12.13900 1.000 28.34550 159 LEU B CA 1
ATOM 1216 C C . LEU A 1 161 ? 14.28700 -9.71100 -12.29100 1.000 31.16163 159 LEU B C 1
ATOM 1217 O O . LEU A 1 161 ? 13.18300 -9.98600 -12.77600 1.000 30.68789 159 LEU B O 1
ATOM 1222 N N . THR A 1 162 ? 15.14200 -10.65400 -11.90300 1.000 28.12179 160 THR B N 1
ATOM 1223 C CA . THR A 1 162 ? 14.82600 -12.06200 -12.13400 1.000 29.46669 160 THR B CA 1
ATOM 1224 C C . THR A 1 162 ? 13.64000 -12.51100 -11.28500 1.000 30.65894 160 THR B C 1
ATOM 1225 O O . THR A 1 162 ? 12.81600 -13.30500 -11.75200 1.000 34.39360 160 THR B O 1
ATOM 1229 N N . ALA A 1 163 ? 13.49500 -11.95400 -10.08000 1.000 32.65655 161 ALA B N 1
ATOM 1230 C CA . ALA A 1 163 ? 12.36500 -12.31100 -9.22400 1.000 29.67198 161 ALA B CA 1
ATOM 1231 C C . ALA A 1 163 ? 11.04500 -11.77800 -9.76700 1.000 34.86997 161 ALA B C 1
ATOM 1232 O O . ALA A 1 163 ? 10.00500 -12.42000 -9.58900 1.000 31.92488 161 ALA B O 1
ATOM 1234 N N . VAL A 1 164 ? 11.05400 -10.61700 -10.41700 1.000 31.08531 162 VAL B N 1
ATOM 1235 C CA . VAL A 1 164 ? 9.79800 -10.03900 -10.88100 1.000 28.85346 162 VAL B CA 1
ATOM 1236 C C . VAL A 1 164 ? 9.40800 -10.53700 -12.27200 1.000 32.95921 162 VAL B C 1
ATOM 1237 O O . VAL A 1 164 ? 8.21700 -10.59700 -12.59500 1.000 29.82463 162 VAL B O 1
ATOM 1241 N N . ASN A 1 165 ? 10.38200 -10.93100 -13.09000 1.000 31.72486 163 ASN B N 1
ATOM 1242 C CA . ASN A 1 165 ? 10.13900 -11.10500 -14.51600 1.000 34.73311 163 ASN B CA 1
ATOM 1243 C C . ASN A 1 165 ? 9.07100 -12.15700 -14.78900 1.000 36.44121 163 ASN B C 1
ATOM 1244 O O . ASN A 1 165 ? 9.10500 -13.26800 -14.25100 1.000 33.21977 163 ASN B O 1
ATOM 1249 N N . ASN A 1 166 ? 8.11500 -11.79200 -15.63200 1.000 35.77271 164 ASN B N 1
ATOM 1250 C CA . ASN A 1 166 ? 7.06400 -12.69500 -16.07800 1.000 39.91794 164 ASN B CA 1
ATOM 1251 C C . ASN A 1 166 ? 6.91100 -12.51400 -17.57600 1.000 44.58429 164 ASN B C 1
ATOM 1252 O O . ASN A 1 166 ? 6.58000 -11.41600 -18.03300 1.000 45.56073 164 ASN B O 1
ATOM 1257 N N . ASN A 1 167 ? 7.13100 -13.55500 -18.34500 1.000 46.40820 165 ASN B N 1
ATOM 1258 C CA . ASN A 1 167 ? 7.01600 -13.48800 -19.79800 1.000 54.20124 165 ASN B CA 1
ATOM 1259 C C . ASN A 1 167 ? 7.91000 -12.42100 -20.40300 1.000 44.48954 165 ASN B C 1
ATOM 1260 O O . ASN A 1 167 ? 7.50900 -11.77700 -21.35500 1.000 52.54314 165 ASN B O 1
ATOM 1265 N N . ASP A 1 168 ? 9.11700 -12.27300 -19.85600 1.000 42.24717 166 ASP B N 1
ATOM 1266 C CA . ASP A 1 168 ? 10.03600 -11.22500 -20.30500 1.000 41.22073 166 ASP B CA 1
ATOM 1267 C C . ASP A 1 168 ? 9.33900 -9.86900 -20.44900 1.000 40.80752 166 ASP B C 1
ATOM 1268 O O . ASP A 1 168 ? 9.61400 -9.10000 -21.37200 1.000 41.32864 166 ASP B O 1
ATOM 1273 N N . GLY A 1 169 ? 8.43000 -9.56600 -19.52100 1.000 40.05743 167 GLY B N 1
ATOM 1274 C CA . GLY A 1 169 ? 7.82700 -8.24800 -19.48000 1.000 35.11210 167 GLY B CA 1
ATOM 1275 C C . GLY A 1 169 ? 8.63000 -7.20600 -18.73500 1.000 36.01221 167 GLY B C 1
ATOM 1276 O O . GLY A 1 169 ? 8.30400 -6.01400 -18.79200 1.000 32.98817 167 GLY B O 1
ATOM 1277 N N . SER A 1 170 ? 9.68400 -7.62700 -18.04200 1.000 33.26978 168 SER B N 1
ATOM 1278 C CA . SER A 1 170 ? 10.53300 -6.75400 -17.24700 1.000 31.73802 168 SER B CA 1
ATOM 1279 C C . SER A 1 170 ? 11.92900 -6.69700 -17.86100 1.000 32.71971 168 SER B C 1
ATOM 1280 O O . SER A 1 170 ? 12.39000 -7.66400 -18.47400 1.000 33.10397 168 SER B O 1
ATOM 1283 N N . HIS A 1 171 ? 12.50800 -5.37100 -17.62800 1.000 29.12981 169 HIS B N 1
ATOM 1284 C CA . HIS A 1 171 ? 13.75700 -5.11800 -18.25000 1.000 28.33761 169 HIS B CA 1
ATOM 1285 C C . HIS A 1 171 ? 14.76800 -4.40500 -17.42300 1.000 31.28007 169 HIS B C 1
ATOM 1286 O O . HIS A 1 171 ? 14.44700 -3.81000 -16.41400 1.000 27.72174 169 HIS B O 1
ATOM 1293 N N . ILE A 1 172 ? 16.10200 -4.65300 -17.80600 1.000 29.62197 170 ILE B N 1
ATOM 1294 C CA . ILE A 1 172 ? 17.15200 -3.82200 -17.23100 1.000 27.41908 170 ILE B CA 1
ATOM 1295 C C . ILE A 1 172 ? 17.90600 -3.13800 -18.36600 1.000 26.61109 170 ILE B C 1
ATOM 1296 O O . ILE A 1 172 ? 18.11000 -3.72100 -19.43400 1.000 28.19812 170 ILE B O 1
ATOM 1301 N N . VAL A 1 173 ? 18.25400 -1.86900 -18.17200 1.000 25.92416 171 VAL B N 1
ATOM 1302 C CA . VAL A 1 173 ? 19.08500 -1.16700 -19.14400 1.000 28.98242 171 VAL B CA 1
ATOM 1303 C C . VAL A 1 173 ? 20.28500 -0.62200 -18.38900 1.000 28.24549 171 VAL B C 1
ATOM 1304 O O . VAL A 1 173 ? 20.12400 0.16000 -17.44200 1.000 32.40389 171 VAL B O 1
ATOM 1308 N N . HIS A 1 174 ? 21.47800 -1.02600 -18.80100 1.000 28.05600 172 HIS B N 1
ATOM 1309 C CA . HIS A 1 174 ? 22.70600 -0.58900 -18.16300 1.000 31.65116 172 HIS B CA 1
ATOM 1310 C C . HIS A 1 174 ? 23.21700 0.60300 -18.95600 1.000 36.87021 172 HIS B C 1
ATOM 1311 O O . HIS A 1 174 ? 23.51300 0.47700 -20.14700 1.000 41.10230 172 HIS B O 1
ATOM 1318 N N . VAL A 1 175 ? 23.27400 1.76600 -18.31900 1.000 31.05899 173 VAL B N 1
ATOM 1319 C CA . VAL A 1 175 ? 23.76900 2.97700 -18.96400 1.000 34.98314 173 VAL B CA 1
ATOM 1320 C C . VAL A 1 175 ? 25.23500 3.12200 -18.56900 1.000 39.89426 173 VAL B C 1
ATOM 1321 O O . VAL A 1 175 ? 25.52500 3.35800 -17.38400 1.000 45.98446 173 VAL B O 1
ATOM 1325 N N . PRO A 1 176 ? 26.17500 2.94500 -19.48800 1.000 42.53142 174 PRO B N 1
ATOM 1326 C CA . PRO A 1 176 ? 27.58800 3.05200 -19.10500 1.000 47.15565 174 PRO B CA 1
ATOM 1327 C C . PRO A 1 176 ? 27.93400 4.48600 -18.73700 1.000 57.61743 174 PRO B C 1
ATOM 1328 O O . PRO A 1 176 ? 27.47400 5.43500 -19.37400 1.000 59.89929 174 PRO B O 1
ATOM 1332 N N . SER A 1 177 ? 28.72000 4.64200 -17.67100 1.000 66.76853 175 SER B N 1
ATOM 1333 C CA . SER A 1 177 ? 29.07800 5.97900 -17.22000 1.000 71.90862 175 SER B CA 1
ATOM 1334 C C . SER A 1 177 ? 30.00800 6.64700 -18.23000 1.000 75.99069 175 SER B C 1
ATOM 1335 O O . SER A 1 177 ? 30.70600 5.98900 -19.00800 1.000 74.28522 175 SER B O 1
ATOM 1338 N N . GLY A 1 178 ? 30.01200 7.97500 -18.20600 1.000 79.78325 176 GLY B N 1
ATOM 1339 C CA . GLY A 1 178 ? 30.60600 8.72400 -19.29800 1.000 77.90145 176 GLY B CA 1
ATOM 1340 C C . GLY A 1 178 ? 29.77300 8.60600 -20.55400 1.000 77.06450 176 GLY B C 1
ATOM 1341 O O . GLY A 1 178 ? 30.32400 8.47800 -21.65500 1.000 79.67797 176 GLY B O 1
ATOM 1342 N N . ALA A 1 179 ? 28.45000 8.63400 -20.41100 1.000 84.57856 177 ALA B N 1
ATOM 1343 C CA . ALA A 1 179 ? 27.53800 8.38300 -21.51100 1.000 89.18175 177 ALA B CA 1
ATOM 1344 C C . ALA A 1 179 ? 27.24300 9.66900 -22.27900 1.000 100.40414 177 ALA B C 1
ATOM 1345 O O . ALA A 1 179 ? 27.69900 10.76100 -21.92900 1.000 102.95971 177 ALA B O 1
ATOM 1347 N N . ASN A 1 180 ? 26.46000 9.52600 -23.35000 1.000 105.82585 178 ASN B N 1
ATOM 1348 C CA . ASN A 1 180 ? 26.05000 10.64000 -24.19400 1.000 104.54411 178 ASN B CA 1
ATOM 1349 C C . ASN A 1 180 ? 24.99200 11.58100 -23.64000 1.000 98.64077 178 ASN B C 1
ATOM 1350 O O . ASN A 1 180 ? 25.19000 12.79800 -23.54800 1.000 103.41240 178 ASN B O 1
ATOM 1355 N N . ALA A 1 181 ? 23.93600 10.95200 -23.12600 1.000 72.71135 179 ALA B N 1
ATOM 1356 C CA . ALA A 1 181 ? 22.83400 11.66000 -22.51100 1.000 61.40999 179 ALA B CA 1
ATOM 1357 C C . ALA A 1 181 ? 21.99900 10.47100 -22.05400 1.000 56.55415 179 ALA B C 1
ATOM 1358 O O . ALA A 1 181 ? 21.84300 9.53100 -22.81600 1.000 49.46383 179 ALA B O 1
ATOM 1360 N N . LEU A 1 182 ? 21.47800 10.50900 -20.83200 1.000 47.38200 180 LEU B N 1
ATOM 1361 C CA . LEU A 1 182 ? 20.66400 9.41500 -20.31200 1.000 42.47878 180 LEU B CA 1
ATOM 1362 C C . LEU A 1 182 ? 19.56200 9.03200 -21.29200 1.000 46.95826 180 LEU B C 1
ATOM 1363 O O . LEU A 1 182 ? 19.36900 7.84800 -21.59500 1.000 47.84784 180 LEU B O 1
ATOM 1368 N N . SER A 1 183 ? 18.87700 10.02900 -21.84900 1.000 44.47375 181 SER B N 1
ATOM 1369 C CA . SER A 1 183 ? 17.73700 9.76600 -22.72000 1.000 47.51886 181 SER B CA 1
ATOM 1370 C C . SER A 1 183 ? 18.16100 9.09100 -24.02000 1.000 47.37147 181 SER B C 1
ATOM 1371 O O . SER A 1 183 ? 17.44600 8.21800 -24.53000 1.000 46.38977 181 SER B O 1
ATOM 1374 N N . ASP A 1 184 ? 19.31200 9.48900 -24.57400 1.000 48.17420 182 ASP B N 1
ATOM 1375 C CA . ASP A 1 184 ? 19.78100 8.91400 -25.83600 1.000 49.70859 182 ASP 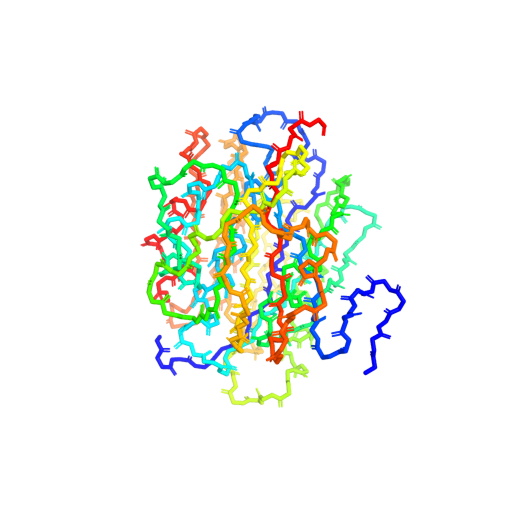B CA 1
ATOM 1376 C C . ASP A 1 184 ? 20.02900 7.41500 -25.71400 1.000 47.26619 182 ASP B C 1
ATOM 1377 O O . ASP A 1 184 ? 19.67100 6.64400 -26.61100 1.000 45.75812 182 ASP B O 1
ATOM 1382 N N . VAL A 1 185 ? 20.65200 6.97900 -24.61900 1.000 42.08136 183 VAL B N 1
ATOM 1383 C CA . VAL A 1 185 ? 20.87600 5.54900 -24.45200 1.000 44.01844 183 VAL B CA 1
ATOM 1384 C C . VAL A 1 185 ? 19.54500 4.82500 -24.27700 1.000 43.87105 183 VAL B C 1
ATOM 1385 O O . VAL A 1 185 ? 19.38800 3.68100 -24.72000 1.000 51.49828 183 VAL B O 1
ATOM 1389 N N . LEU A 1 186 ? 18.55400 5.48000 -23.66600 1.000 40.79963 184 LEU B N 1
ATOM 1390 C CA . LEU A 1 186 ? 17.29900 4.80400 -23.37200 1.000 43.09464 184 LEU B CA 1
ATOM 1391 C C . LEU A 1 186 ? 16.37800 4.71300 -24.58300 1.000 41.11809 184 LEU B C 1
ATOM 1392 O O . LEU A 1 186 ? 15.54900 3.79700 -24.64400 1.000 40.79700 184 LEU B O 1
ATOM 1397 N N . LEU A 1 187 ? 16.53700 5.61800 -25.55400 1.000 39.66528 185 LEU B N 1
ATOM 1398 C CA . LEU A 1 187 ? 15.56800 5.77400 -26.63700 1.000 42.37087 185 LEU B CA 1
ATOM 1399 C C . LEU A 1 187 ? 15.32600 4.47200 -27.40000 1.000 41.33917 185 LEU B C 1
ATOM 1400 O O . LEU A 1 187 ? 14.18600 4.16500 -27.77100 1.000 43.37362 185 LEU B O 1
ATOM 1405 N N . SER A 1 188 ? 16.38100 3.70100 -27.65600 1.000 37.34658 186 SER B N 1
ATOM 1406 C CA . SER A 1 188 ? 16.28700 2.49400 -28.46500 1.000 46.25291 186 SER B CA 1
ATOM 1407 C C . SER A 1 188 ? 16.07800 1.22600 -27.64300 1.000 44.58692 186 SER B C 1
ATOM 1408 O O . SER A 1 188 ? 16.19200 0.12500 -28.19200 1.000 49.12694 186 SER B O 1
ATOM 1411 N N . THR A 1 189 ? 15.77800 1.34600 -26.36200 1.000 41.20494 187 THR B N 1
ATOM 1412 C CA . THR A 1 189 ? 15.64300 0.21500 -25.46400 1.000 37.99666 187 THR B CA 1
ATOM 1413 C C . THR A 1 189 ? 14.18300 -0.03300 -25.12100 1.000 42.96305 187 THR B C 1
ATOM 1414 O O . THR A 1 189 ? 13.31700 0.81500 -25.36400 1.000 37.37027 187 THR B O 1
ATOM 1418 N N . PRO A 1 190 ? 13.87200 -1.19100 -24.53500 1.000 35.32002 188 PRO B N 1
ATOM 1419 C CA . PRO A 1 190 ? 12.47500 -1.49800 -24.18400 1.000 36.76230 188 PRO B CA 1
ATOM 1420 C C . PRO A 1 190 ? 11.84000 -0.54200 -23.19000 1.000 35.43056 188 PRO B C 1
ATOM 1421 O O . PRO A 1 190 ? 10.61200 -0.55900 -23.04800 1.000 40.98649 188 PRO B O 1
ATOM 1425 N N . VAL A 1 191 ? 12.62500 0.27100 -22.48100 1.000 30.36154 189 VAL B N 1
ATOM 1426 C CA . VAL A 1 191 ? 12.03900 1.26500 -21.59600 1.000 29.98517 189 VAL B CA 1
ATOM 1427 C C . VAL A 1 191 ? 11.18900 2.24500 -22.39800 1.000 34.70153 189 VAL B C 1
ATOM 1428 O O . VAL A 1 191 ? 10.13800 2.70500 -21.93000 1.000 29.42721 189 VAL B O 1
ATOM 1432 N N . PHE A 1 192 ? 11.60400 2.54400 -23.62700 1.000 32.76182 190 PHE B N 1
ATOM 1433 C CA . PHE A 1 192 ? 10.88400 3.43900 -24.52800 1.000 34.72785 190 PHE B CA 1
ATOM 1434 C C . PHE A 1 192 ? 10.07500 2.68300 -25.57400 1.000 40.23640 190 PHE B C 1
ATOM 1435 O O . PHE A 1 192 ? 8.94500 3.06800 -25.88200 1.000 46.03447 190 PHE B O 1
ATOM 1443 N N . THR A 1 193 ? 10.63200 1.60600 -26.12200 1.000 42.77618 191 THR B N 1
ATOM 1444 C CA . THR A 1 193 ? 10.01300 0.91600 -27.24700 1.000 48.25052 191 THR B CA 1
ATOM 1445 C C . THR A 1 193 ? 8.99000 -0.13100 -26.82600 1.000 51.50091 191 THR B C 1
ATOM 1446 O O . THR A 1 193 ? 8.19300 -0.56800 -27.66400 1.000 56.34097 191 THR B O 1
ATOM 1450 N N . GLY A 1 194 ? 8.99600 -0.55400 -25.56600 1.000 56.56994 192 GLY B N 1
ATOM 1451 C CA . GLY A 1 194 ? 8.06100 -1.56200 -25.10200 1.000 54.15913 192 GLY B CA 1
ATOM 1452 C C . GLY A 1 194 ? 8.53400 -2.98200 -25.34800 1.000 61.10733 192 GLY B C 1
ATOM 1453 O O . GLY A 1 194 ? 9.73300 -3.23300 -25.49400 1.000 61.14681 192 GLY B O 1
ATOM 1454 N N . GLY B 2 1 ? -10.61200 21.67600 -9.41500 1.000 86.92884 -1 GLY A N 1
ATOM 1455 C CA . GLY B 2 1 ? -10.15000 22.31900 -8.19700 1.000 77.05398 -1 GLY A CA 1
ATOM 1456 C C . GLY B 2 1 ? -8.63800 22.39300 -8.10800 1.000 76.36442 -1 GLY A C 1
ATOM 1457 O O . GLY B 2 1 ? -7.99000 21.41300 -7.72800 1.000 80.82285 -1 GLY A O 1
ATOM 1458 N N . PRO B 2 2 ? -8.06600 23.54200 -8.47800 1.000 54.56707 0 PRO A N 1
ATOM 1459 C CA . PRO B 2 2 ? -6.60400 23.67800 -8.42700 1.000 49.74017 0 PRO A CA 1
ATOM 1460 C C . PRO B 2 2 ? -6.10900 23.80000 -6.99100 1.000 50.24023 0 PRO A C 1
ATOM 1461 O O . PRO B 2 2 ? -6.76800 24.39200 -6.13000 1.000 48.81901 0 PRO A O 1
ATOM 1465 N N . ALA B 2 3 ? -4.93200 23.21500 -6.73800 1.000 47.16618 1 ALA A N 1
ATOM 1466 C CA . ALA B 2 3 ? -4.28800 23.30800 -5.43900 1.000 42.71565 1 ALA A CA 1
ATOM 1467 C C . ALA B 2 3 ? -3.50900 24.61700 -5.32300 1.000 39.64423 1 ALA A C 1
ATOM 1468 O O . ALA B 2 3 ? -3.18100 25.24900 -6.33400 1.000 39.35998 1 ALA A O 1
ATOM 1470 N N . PRO B 2 4 ? -3.20600 25.05400 -4.09700 1.000 39.82320 2 PRO A N 1
ATOM 1471 C CA . PRO B 2 4 ? -2.51400 26.34500 -3.93000 1.000 39.86794 2 PRO A CA 1
ATOM 1472 C C . PRO B 2 4 ? -1.14700 26.41100 -4.59200 1.000 43.24992 2 PRO A C 1
ATOM 1473 O O . PRO B 2 4 ? -0.66500 27.51700 -4.86300 1.000 43.01568 2 PRO A O 1
ATOM 1477 N N . ASN B 2 5 ? -0.50900 25.27600 -4.86000 1.000 40.33905 3 ASN A N 1
ATOM 1478 C CA . ASN B 2 5 ? 0.80700 25.25500 -5.48400 1.000 43.92632 3 ASN A CA 1
ATOM 1479 C C . ASN B 2 5 ? 0.75800 24.99200 -6.98900 1.000 46.05552 3 ASN A C 1
ATOM 1480 O O . ASN B 2 5 ? 1.80300 24.73500 -7.59800 1.000 44.98434 3 ASN A O 1
ATOM 1485 N N . GLU B 2 6 ? -0.42300 25.04000 -7.59700 1.000 42.28665 4 GLU A N 1
ATOM 1486 C CA . GLU B 2 6 ? -0.57500 24.93900 -9.04200 1.000 37.98087 4 GLU A CA 1
ATOM 1487 C C . GLU B 2 6 ? -0.98900 26.29200 -9.60600 1.000 43.24466 4 GLU A C 1
ATOM 1488 O O . GLU B 2 6 ? -1.74400 27.03500 -8.96800 1.000 42.64985 4 GLU A O 1
ATOM 1494 N N . GLU B 2 7 ? -0.47900 26.62100 -10.79400 1.000 37.49923 5 GLU A N 1
ATOM 1495 C CA . GLU B 2 7 ? -0.81600 27.87000 -11.46500 1.000 29.20350 5 GLU A CA 1
ATOM 1496 C C . GLU B 2 7 ? -1.71300 27.55500 -12.65200 1.000 30.81685 5 GLU A C 1
ATOM 1497 O O . GLU B 2 7 ? -1.31700 26.81300 -13.55300 1.000 29.15613 5 GLU A O 1
ATOM 1503 N N . PHE B 2 8 ? -2.91100 28.12400 -12.64800 1.000 30.26152 6 PHE A N 1
ATOM 1504 C CA . PHE B 2 8 ? -3.89600 27.94500 -13.70100 1.000 30.14046 6 PHE A CA 1
ATOM 1505 C C . PHE B 2 8 ? -4.38600 29.30600 -14.16000 1.000 27.71648 6 PHE A C 1
ATOM 1506 O O . PHE B 2 8 ? -4.53100 30.23200 -13.35400 1.000 30.13782 6 PHE A O 1
ATOM 1514 N N . VAL B 2 9 ? -4.64400 29.42400 -15.45400 1.000 25.62149 7 VAL A N 1
ATOM 1515 C CA . VAL B 2 9 ? -5.43900 30.52800 -15.99000 1.000 25.03458 7 VAL A CA 1
ATOM 1516 C C . VAL B 2 9 ? -6.70200 29.88800 -16.55300 1.000 30.20625 7 VAL A C 1
ATOM 1517 O O . VAL B 2 9 ? -6.70900 29.39700 -17.68700 1.000 29.95359 7 VAL A O 1
ATOM 1521 N N . GLY B 2 10 ? -7.76500 29.85400 -15.75000 1.000 29.04822 8 GLY A N 1
ATOM 1522 C CA . GLY B 2 10 ? -8.95400 29.11600 -16.15500 1.000 29.69830 8 GLY A CA 1
ATOM 1523 C C . GLY B 2 10 ? -8.63300 27.63300 -16.23100 1.000 29.59302 8 GLY A C 1
ATOM 1524 O O . GLY B 2 10 ? -8.09200 27.05000 -15.29100 1.000 32.54601 8 GLY A O 1
ATOM 1525 N N . ASP B 2 11 ? -8.96900 27.01000 -17.36400 1.000 32.83815 9 ASP A N 1
ATOM 1526 C CA . ASP B 2 11 ? -8.69400 25.59100 -17.57700 1.000 32.21439 9 ASP A CA 1
ATOM 1527 C C . ASP B 2 11 ? -7.23700 25.30100 -17.89200 1.000 33.17766 9 ASP A C 1
ATOM 1528 O O . ASP B 2 11 ? -6.86700 24.12700 -17.96400 1.000 32.18544 9 ASP A O 1
ATOM 1533 N N . MET B 2 12 ? -6.41800 26.31900 -18.11900 1.000 28.22180 10 MET A N 1
ATOM 1534 C CA . MET B 2 12 ? -5.05900 26.14600 -18.62600 1.000 23.80812 10 MET A CA 1
ATOM 1535 C C . MET B 2 12 ? -4.02600 26.10100 -17.50900 1.000 27.10325 10 MET A C 1
ATOM 1536 O O . MET B 2 12 ? -3.82100 27.09500 -16.80300 1.000 26.34000 10 MET A O 1
ATOM 1541 N N . ARG B 2 13 ? -3.35900 24.95200 -17.37600 1.000 26.17156 11 ARG A N 1
ATOM 1542 C CA . ARG B 2 13 ? -2.22400 24.82500 -16.47300 1.000 24.77139 11 ARG A CA 1
ATOM 1543 C C . ARG B 2 13 ? -1.00100 25.51400 -17.05600 1.000 21.96053 11 ARG A C 1
ATOM 1544 O O . ARG B 2 13 ? -0.69700 25.38300 -18.24800 1.000 24.78455 11 ARG A O 1
ATOM 1552 N N . ILE B 2 14 ? -0.28300 26.23400 -16.20300 1.000 23.66863 12 ILE A N 1
ATOM 1553 C CA . ILE B 2 14 ? 0.99600 26.83200 -16.56700 1.000 22.76589 12 ILE A CA 1
ATOM 1554 C C . ILE B 2 14 ? 2.08800 25.84700 -16.16200 1.000 22.95538 12 ILE A C 1
ATOM 1555 O O . ILE B 2 14 ? 2.19100 25.49100 -14.98000 1.000 25.80836 12 ILE A O 1
ATOM 1560 N N . VAL B 2 15 ? 2.89900 25.42100 -17.13000 1.000 22.50796 13 VAL A N 1
ATOM 1561 C CA . VAL B 2 15 ? 3.85100 24.31400 -16.94800 1.000 22.02106 13 VAL A CA 1
ATOM 1562 C C . VAL B 2 15 ? 5.25700 24.80400 -17.28600 1.000 25.61623 13 VAL A C 1
ATOM 1563 O O . VAL B 2 15 ? 5.64900 24.87500 -18.45500 1.000 24.36871 13 VAL A O 1
ATOM 1567 N N . ASN B 2 16 ? 6.05500 25.07500 -16.26700 1.000 25.24250 14 ASN A N 1
ATOM 1568 C CA . ASN B 2 16 ? 7.42900 25.49700 -16.49700 1.000 23.00539 14 ASN A CA 1
ATOM 1569 C C . ASN B 2 16 ? 8.31100 24.26800 -16.65700 1.000 22.95275 14 ASN A C 1
ATOM 1570 O O . ASN B 2 16 ? 8.25500 23.36100 -15.82600 1.000 29.79831 14 ASN A O 1
ATOM 1575 N N . VAL B 2 17 ? 9.09600 24.22500 -17.73200 1.000 23.07382 15 VAL A N 1
ATOM 1576 C CA . VAL B 2 17 ? 9.91700 23.06000 -18.06400 1.000 22.86327 15 VAL A CA 1
ATOM 1577 C C . VAL B 2 17 ? 11.35300 23.51100 -18.29100 1.000 28.38498 15 VAL A C 1
ATOM 1578 O O . VAL B 2 17 ? 11.61500 24.29000 -19.20800 1.000 27.91124 15 VAL A O 1
ATOM 1582 N N . ASN B 2 18 ? 12.29400 22.97100 -17.50700 1.000 26.97429 16 ASN A N 1
ATOM 1583 C CA . ASN B 2 18 ? 13.71300 23.28000 -17.67900 1.000 27.38223 16 ASN A CA 1
ATOM 1584 C C . ASN B 2 18 ? 14.37300 22.26800 -18.61200 1.000 29.83516 16 ASN A C 1
ATOM 1585 O O . ASN B 2 18 ? 14.16000 21.06000 -18.47600 1.000 29.74830 16 ASN A O 1
ATOM 1590 N N . LEU B 2 19 ? 15.17600 22.76500 -19.55400 1.000 28.24549 17 LEU A N 1
ATOM 1591 C CA . LEU B 2 19 ? 15.92100 21.91500 -20.47600 1.000 24.21606 17 LEU A CA 1
ATOM 1592 C C . LEU B 2 19 ? 17.39900 22.28500 -20.46900 1.000 28.42183 17 LEU A C 1
ATOM 1593 O O . LEU B 2 19 ? 17.74800 23.46500 -20.54300 1.000 32.16175 17 LEU A O 1
ATOM 1598 N N . SER B 2 20 ? 18.26400 21.27000 -20.39600 1.000 26.14261 18 SER A N 1
ATOM 1599 C CA . SER B 2 20 ? 19.69900 21.51200 -20.55100 1.000 29.35089 18 SER A CA 1
ATOM 1600 C C . SER B 2 20 ? 20.02600 22.11900 -21.91000 1.000 32.49863 18 SER A C 1
ATOM 1601 O O . SER B 2 20 ? 20.99300 22.88500 -22.04200 1.000 35.43320 18 SER A O 1
ATOM 1604 N N . ASN B 2 21 ? 19.25400 21.76600 -22.93200 1.000 33.01975 19 ASN A N 1
ATOM 1605 C CA . ASN B 2 21 ? 19.42100 22.30700 -24.27100 1.000 35.90694 19 ASN A CA 1
ATOM 1606 C C . ASN B 2 21 ? 18.08300 22.14200 -24.97000 1.000 37.27026 19 ASN A C 1
ATOM 1607 O O . ASN B 2 21 ? 17.43500 21.09700 -24.83200 1.000 32.95658 19 ASN A O 1
ATOM 1612 N N . ILE B 2 22 ? 17.66200 23.17900 -25.69800 1.000 32.14859 20 ILE A N 1
ATOM 1613 C CA . ILE B 2 22 ? 16.41400 23.08100 -26.44500 1.000 30.14309 20 ILE A CA 1
ATOM 1614 C C . ILE B 2 22 ? 16.41600 21.85700 -27.35900 1.000 33.69878 20 ILE A C 1
ATOM 1615 O O . ILE B 2 22 ? 15.35100 21.29300 -27.64100 1.000 32.11964 20 ILE A O 1
ATOM 1620 N N . ASP B 2 23 ? 17.60000 21.38600 -27.76800 1.000 32.93290 21 ASP A N 1
ATOM 1621 C CA . ASP B 2 23 ? 17.71200 20.30800 -28.74400 1.000 33.76984 21 ASP A CA 1
ATOM 1622 C C . ASP B 2 23 ? 17.23700 18.96100 -28.20600 1.000 31.74591 21 ASP A C 1
ATOM 1623 O O . ASP B 2 23 ? 16.97900 18.04600 -29.00100 1.000 31.81960 21 ASP A O 1
ATOM 1628 N N . ILE B 2 24 ? 17.13300 18.79800 -26.88600 1.000 31.51957 22 ILE A N 1
ATOM 1629 C CA . ILE B 2 24 ? 16.64900 17.51800 -26.38200 1.000 31.90383 22 ILE A CA 1
ATOM 1630 C C . ILE B 2 24 ? 15.18700 17.28500 -26.75300 1.000 32.01173 22 ILE A C 1
ATOM 1631 O O . ILE B 2 24 ? 14.72900 16.13800 -26.73700 1.000 34.74364 22 ILE A O 1
ATOM 1636 N N . LEU B 2 25 ? 14.44700 18.32900 -27.13300 1.000 26.71373 23 LEU A N 1
ATOM 1637 C CA . LEU B 2 25 ? 13.08600 18.13900 -27.61400 1.000 23.41860 23 LEU A CA 1
ATOM 1638 C C . LEU B 2 25 ? 13.01900 17.58500 -29.03600 1.000 22.95275 23 LEU A C 1
ATOM 1639 O O . LEU B 2 25 ? 11.92300 17.23200 -29.49500 1.000 24.98457 23 LEU A O 1
ATOM 1644 N N . LYS B 2 26 ? 14.15500 17.46900 -29.73300 1.000 24.69770 24 LYS A N 1
ATOM 1645 C CA . LYS B 2 26 ? 14.12200 16.99300 -31.11100 1.000 23.22910 24 LYS A CA 1
ATOM 1646 C C . LYS B 2 26 ? 13.61600 15.55200 -31.19500 1.000 26.53213 24 LYS A C 1
ATOM 1647 O O . LYS B 2 26 ? 13.07700 15.15500 -32.22800 1.000 27.77701 24 LYS A O 1
ATOM 1653 N N . LYS B 2 27 ? 13.76400 14.76100 -30.12600 1.000 29.20877 25 LYS A N 1
ATOM 1654 C CA . LYS B 2 27 ? 13.24300 13.39400 -30.08300 1.000 25.02668 25 LYS A CA 1
ATOM 1655 C C . LYS B 2 27 ? 12.08500 13.24100 -29.10400 1.000 26.23209 25 LYS A C 1
ATOM 1656 O O . LYS B 2 27 ? 11.67800 12.11300 -28.80000 1.000 29.09559 25 LYS A O 1
ATOM 1662 N N . HIS B 2 28 ? 11.52700 14.34900 -28.62600 1.000 26.59003 26 HIS A N 1
ATOM 1663 C CA . HIS B 2 28 ? 10.39600 14.29300 -27.71800 1.000 21.59469 26 HIS A CA 1
ATOM 1664 C C . HIS B 2 28 ? 9.13200 14.04100 -28.52600 1.000 28.18759 26 HIS A C 1
ATOM 1665 O O . HIS B 2 28 ? 8.76300 14.85900 -29.37100 1.000 27.50856 26 HIS A O 1
ATOM 1672 N N . GLU B 2 29 ? 8.44700 12.93100 -28.24900 1.000 26.23736 27 GLU A N 1
ATOM 1673 C CA . GLU B 2 29 ? 7.32500 12.54800 -29.09600 1.000 27.08219 27 GLU A CA 1
ATOM 1674 C C . GLU B 2 29 ? 6.17200 13.55100 -29.03800 1.000 28.58764 27 GLU A C 1
ATOM 1675 O O . GLU B 2 29 ? 5.41800 13.66800 -30.01200 1.000 30.23520 27 GLU A O 1
ATOM 1681 N N . THR B 2 30 ? 6.02700 14.29300 -27.93400 1.000 25.84257 28 THR A N 1
ATOM 1682 C CA . THR B 2 30 ? 4.94900 15.27800 -27.86300 1.000 27.06114 28 THR A CA 1
ATOM 1683 C C . THR B 2 30 ? 5.31700 16.54400 -28.62500 1.000 30.66947 28 THR A C 1
ATOM 1684 O O . THR B 2 30 ? 4.51800 17.05900 -29.41300 1.000 41.44181 28 THR A O 1
ATOM 1688 N N . PHE B 2 31 ? 6.53100 17.05600 -28.40600 1.000 23.96077 29 PHE A N 1
ATOM 1689 C CA . PHE B 2 31 ? 6.86400 18.42200 -28.80500 1.000 26.73215 29 PHE A CA 1
ATOM 1690 C C . PHE B 2 31 ? 7.64300 18.52800 -30.10700 1.000 29.54038 29 PHE A C 1
ATOM 1691 O O . PHE B 2 31 ? 7.69700 19.62500 -30.67900 1.000 25.47674 29 PHE A O 1
ATOM 1699 N N . LYS B 2 32 ? 8.26000 17.44000 -30.58500 1.000 24.57926 30 LYS A N 1
ATOM 1700 C CA . LYS B 2 32 ? 9.11000 17.52700 -31.77600 1.000 24.23712 30 LYS A CA 1
ATOM 1701 C C . LYS B 2 32 ? 8.35700 18.06000 -32.98500 1.000 31.64853 30 LYS A C 1
ATOM 1702 O O . LYS B 2 32 ? 8.95700 18.71800 -33.83700 1.000 30.95898 30 LYS A O 1
ATOM 1708 N N . LYS B 2 33 ? 7.05100 17.79500 -33.07900 1.000 28.72186 31 LYS A N 1
ATOM 1709 C CA . LYS B 2 33 ? 6.30300 18.14600 -34.27900 1.000 31.29059 31 LYS A CA 1
ATOM 1710 C C . LYS B 2 33 ? 6.13700 19.65900 -34.41900 1.000 29.15086 31 LYS A C 1
ATOM 1711 O O . LYS B 2 33 ? 5.96400 20.15500 -35.54000 1.000 32.89605 31 LYS A O 1
ATOM 1717 N N . TYR B 2 34 ? 6.27600 20.39800 -33.32500 1.000 26.45054 32 TYR A N 1
ATOM 1718 C CA . TYR B 2 34 ? 5.91100 21.81200 -33.29700 1.000 26.21893 32 TYR A CA 1
ATOM 1719 C C . TYR B 2 34 ? 7.10200 22.75200 -33.33900 1.000 32.78814 32 TYR A C 1
ATOM 1720 O O . TYR B 2 34 ? 6.91900 23.94100 -33.61800 1.000 32.44863 32 TYR A O 1
ATOM 1729 N N . PHE B 2 35 ? 8.31200 22.27100 -33.08300 1.000 32.60654 33 PHE A N 1
ATOM 1730 C CA . PHE B 2 35 ? 9.48300 23.13800 -33.09500 1.000 35.00420 33 PHE A CA 1
ATOM 1731 C C . PHE B 2 35 ? 10.15400 23.11200 -34.46000 1.000 36.76757 33 PHE A C 1
ATOM 1732 O O . PHE B 2 35 ? 10.36200 22.04400 -35.03900 1.000 38.62042 33 PHE A O 1
ATOM 1740 N N . ASP B 2 36 ? 10.54100 24.28700 -34.95200 1.000 36.44384 34 ASP A N 1
ATOM 1741 C CA . ASP B 2 36 ? 11.54400 24.38000 -36.00700 1.000 38.20984 34 ASP A CA 1
ATOM 1742 C C . ASP B 2 36 ? 12.83100 24.81800 -35.31400 1.000 35.28055 34 ASP A C 1
ATOM 1743 O O . ASP B 2 36 ? 12.94000 25.95900 -34.85600 1.000 37.40975 34 ASP A O 1
ATOM 1748 N N . PHE B 2 37 ? 13.79300 23.90300 -35.20800 1.000 33.15398 35 PHE A N 1
ATOM 1749 C CA . PHE B 2 37 ? 14.96600 24.15100 -34.38200 1.000 33.36189 35 PHE A CA 1
ATOM 1750 C C . PHE B 2 37 ? 16.01400 25.02400 -35.06100 1.000 35.83851 35 PHE A C 1
ATOM 1751 O O . PHE B 2 37 ? 17.03300 25.33000 -34.43300 1.000 41.24968 35 PHE A O 1
ATOM 1759 N N . THR B 2 38 ? 15.79600 25.43700 -36.30900 1.000 38.18353 36 THR A N 1
ATOM 1760 C CA . THR B 2 38 ? 16.68800 26.39000 -36.95900 1.000 37.80980 36 THR A CA 1
ATOM 1761 C C . THR B 2 38 ? 16.41400 27.82700 -36.53900 1.000 35.61216 36 THR A C 1
ATOM 1762 O O . THR B 2 38 ? 17.21100 28.71200 -36.86300 1.000 39.26260 36 THR A O 1
ATOM 1766 N N . LEU B 2 39 ? 15.31600 28.07400 -35.83600 1.000 35.64375 37 LEU A N 1
ATOM 1767 C CA . LEU B 2 39 ? 14.89400 29.43100 -35.52300 1.000 35.49899 37 LEU A CA 1
ATOM 1768 C C . LEU B 2 39 ? 15.62000 29.94800 -34.28700 1.000 34.18831 37 LEU A C 1
ATOM 1769 O O . LEU B 2 39 ? 15.88700 29.19600 -33.34400 1.000 41.31285 37 LEU A O 1
ATOM 1774 N N . THR B 2 40 ? 15.93900 31.23700 -34.30500 1.000 35.94378 38 THR A N 1
ATOM 1775 C CA . THR B 2 40 ? 16.61000 31.92700 -33.21200 1.000 37.30710 38 THR A CA 1
ATOM 1776 C C . THR B 2 40 ? 15.58800 32.73700 -32.42200 1.000 37.26236 38 THR A C 1
ATOM 1777 O O . THR B 2 40 ? 14.72200 33.38800 -33.01100 1.000 37.44133 38 THR A O 1
ATOM 1781 N N . GLY B 2 41 ? 15.70100 32.70500 -31.09100 1.000 37.02549 39 GLY A N 1
ATOM 1782 C CA . GLY B 2 41 ? 14.85300 33.50300 -30.23100 1.000 36.89127 39 GLY A CA 1
ATOM 1783 C C . GLY B 2 41 ? 13.56400 32.77700 -29.90500 1.000 32.02226 39 GLY A C 1
ATOM 1784 O O . GLY B 2 41 ? 12.99700 32.08800 -30.75600 1.000 35.99379 39 GLY A O 1
ATOM 1785 N N . PRO B 2 42 ? 13.06200 32.93800 -28.67400 1.000 28.91662 40 PRO A N 1
ATOM 1786 C CA . PRO B 2 42 ? 11.91400 32.13300 -28.23100 1.000 30.98529 40 PRO A CA 1
ATOM 1787 C C . PRO B 2 42 ? 10.63800 32.47600 -28.98400 1.000 28.36919 40 PRO A C 1
ATOM 1788 O O . PRO B 2 42 ? 10.30800 33.64700 -29.20200 1.000 27.99809 40 PRO A O 1
ATOM 1792 N N . ARG B 2 43 ? 9.89600 31.43200 -29.34100 1.000 25.96627 41 ARG A N 1
ATOM 1793 C CA . ARG B 2 43 ? 8.69100 31.57000 -30.13700 1.000 24.30818 41 ARG A CA 1
ATOM 1794 C C . ARG B 2 43 ? 7.51400 30.94000 -29.41800 1.000 27.80070 41 ARG A C 1
ATOM 1795 O O . ARG B 2 43 ? 7.68700 30.17500 -28.46900 1.000 27.51909 41 ARG A O 1
ATOM 1803 N N . TYR B 2 44 ? 6.30800 31.27300 -29.89400 1.000 23.93445 42 TYR A N 1
ATOM 1804 C CA . TYR B 2 44 ? 5.08700 30.60000 -29.47600 1.000 21.67102 42 TYR A CA 1
ATOM 1805 C C . TYR B 2 44 ? 4.28300 30.21500 -30.71300 1.000 24.69243 42 TYR A C 1
ATOM 1806 O O . TYR B 2 44 ? 4.55900 30.66600 -31.83400 1.000 25.41357 42 TYR A O 1
ATOM 1815 N N . ASN B 2 45 ? 3.29500 29.34700 -30.49900 1.000 21.90526 43 ASN A N 1
ATOM 1816 C CA . ASN B 2 45 ? 2.45600 28.84000 -31.57800 1.000 24.92930 43 ASN A CA 1
ATOM 1817 C C . ASN B 2 45 ? 1.06800 29.47800 -31.54700 1.000 24.75297 43 ASN A C 1
ATOM 1818 O O . ASN B 2 45 ? 0.51700 29.77100 -30.48100 1.000 25.21092 43 ASN A O 1
ATOM 1823 N N . GLY B 2 46 ? 0.50500 29.69100 -32.74000 1.000 27.07693 44 GLY A N 1
ATOM 1824 C CA . GLY B 2 46 ? -0.86200 30.16500 -32.89600 1.000 26.80848 44 GLY A CA 1
ATOM 1825 C C . GLY B 2 46 ? -1.90900 29.07000 -33.03100 1.000 27.74543 44 GLY A C 1
ATOM 1826 O O . GLY B 2 46 ? -3.10700 29.35300 -32.95800 1.000 30.91686 44 GLY A O 1
ATOM 1827 N N . ASN B 2 47 ? -1.48800 27.83400 -33.25500 1.000 29.76936 45 ASN A N 1
ATOM 1828 C CA . ASN B 2 47 ? -2.36900 26.67100 -33.36900 1.000 30.67473 45 ASN A CA 1
ATOM 1829 C C . ASN B 2 47 ? -1.47400 25.44400 -33.25000 1.000 32.38020 45 ASN A C 1
ATOM 1830 O O . ASN B 2 47 ? -0.27300 25.57000 -32.98600 1.000 29.53249 45 ASN A O 1
ATOM 1835 N N . ILE B 2 48 ? -2.02900 24.25200 -33.48500 1.000 31.03267 46 ILE A N 1
ATOM 1836 C CA . ILE B 2 48 ? -1.19200 23.06600 -33.31200 1.000 27.74280 46 ILE A CA 1
ATOM 1837 C C . ILE B 2 48 ? -0.70800 22.42900 -34.60900 1.000 36.72546 46 ILE A C 1
ATOM 1838 O O . ILE B 2 48 ? -0.35500 21.24100 -34.63800 1.000 39.16785 46 ILE A O 1
ATOM 1843 N N . ALA B 2 49 ? -0.64200 23.21200 -35.67800 1.000 34.51730 47 ALA A N 1
ATOM 1844 C CA . ALA B 2 49 ? -0.06800 22.71300 -36.91500 1.000 35.66217 47 ALA A CA 1
ATOM 1845 C C . ALA B 2 49 ? 1.41600 22.34600 -36.82900 1.000 35.38319 47 ALA A C 1
ATOM 1846 O O . ALA B 2 49 ? 2.14500 22.75800 -35.92300 1.000 32.13280 47 ALA A O 1
ATOM 1848 N N . GLU B 2 50 ? 1.85900 21.54400 -37.78900 1.000 32.78814 48 GLU A N 1
ATOM 1849 C CA . GLU B 2 50 ? 3.25700 21.14900 -37.84100 1.000 32.73024 48 GLU A CA 1
ATOM 1850 C C . GLU B 2 50 ? 4.17700 22.36800 -37.85500 1.000 34.01460 48 GLU A C 1
ATOM 1851 O O . GLU B 2 50 ? 3.93000 23.34000 -38.57800 1.000 36.73862 48 GLU A O 1
ATOM 1857 N N . PHE B 2 51 ? 5.20400 22.33800 -36.99900 1.000 31.63011 49 PHE A N 1
ATOM 1858 C CA . PHE B 2 51 ? 6.22200 23.38600 -36.93800 1.000 31.61168 49 PHE A CA 1
ATOM 1859 C C . PHE B 2 51 ? 5.58500 24.74900 -36.67100 1.000 30.06676 49 PHE A C 1
ATOM 1860 O O . PHE B 2 51 ? 5.95500 25.76200 -37.26700 1.000 37.05707 49 PHE A O 1
ATOM 1868 N N . ALA B 2 52 ? 4.63200 24.77800 -35.73400 1.000 27.92703 50 ALA A N 1
ATOM 1869 C CA . ALA B 2 52 ? 3.85400 25.98500 -35.46700 1.000 28.52974 50 ALA A CA 1
ATOM 1870 C C . ALA B 2 52 ? 4.55200 27.00000 -34.56700 1.000 27.98230 50 ALA A C 1
ATOM 1871 O O . ALA B 2 52 ? 4.08400 28.14900 -34.49100 1.000 26.12945 50 ALA A O 1
ATOM 1873 N N . MET B 2 53 ? 5.65200 26.64700 -33.89300 1.000 28.36919 51 MET A N 1
ATOM 1874 C CA . MET B 2 53 ? 6.18300 27.58000 -32.89800 1.000 26.92165 51 MET A CA 1
ATOM 1875 C C . MET B 2 53 ? 7.11200 28.56800 -33.60600 1.000 25.58465 51 MET A C 1
ATOM 1876 O O . MET B 2 53 ? 8.33800 28.40700 -33.63900 1.000 26.78216 51 MET A O 1
ATOM 1881 N N . ILE B 2 54 ? 6.52200 29.61800 -34.21300 1.000 22.82116 52 ILE A N 1
ATOM 1882 C CA . ILE B 2 54 ? 7.30800 30.50300 -35.07400 1.000 23.20805 52 ILE A CA 1
ATOM 1883 C C . ILE B 2 54 ? 7.17800 31.97600 -34.69600 1.000 23.52387 52 ILE A C 1
ATOM 1884 O O . ILE B 2 54 ? 7.92700 32.80800 -35.20800 1.000 25.72677 52 ILE A O 1
ATOM 1889 N N . TRP B 2 55 ? 6.26700 32.31000 -33.79800 1.000 25.20039 53 TRP A N 1
ATOM 1890 C CA . TRP B 2 55 ? 5.94100 33.71300 -33.53600 1.000 25.75046 53 TRP A CA 1
ATOM 1891 C C . TRP B 2 55 ? 6.82000 34.26400 -32.41800 1.000 25.75309 53 TRP A C 1
ATOM 1892 O O . TRP B 2 55 ? 6.82500 33.72600 -31.30600 1.000 25.89784 53 TRP A O 1
ATOM 1903 N N . LYS B 2 56 ? 7.52800 35.35400 -32.70200 1.000 29.36931 54 LYS A N 1
ATOM 1904 C CA . LYS B 2 56 ? 8.52100 35.87900 -31.77600 1.000 26.68478 54 LYS A CA 1
ATOM 1905 C C . LYS B 2 56 ? 7.87700 36.48200 -30.53400 1.000 26.32947 54 LYS A C 1
ATOM 1906 O O . LYS B 2 56 ? 7.04600 37.40100 -30.62200 1.000 29.10612 54 LYS A O 1
ATOM 1912 N N . ILE B 2 57 ? 8.31200 35.99700 -29.37400 1.000 26.01628 55 ILE A N 1
ATOM 1913 C CA . ILE B 2 57 ? 7.89000 36.55600 -28.10000 1.000 27.82702 55 ILE A CA 1
ATOM 1914 C C . ILE B 2 57 ? 8.58800 37.89400 -27.87800 1.000 29.82463 55 ILE A C 1
ATOM 1915 O O . ILE B 2 57 ? 9.80400 38.02000 -28.06300 1.000 32.40125 55 ILE A O 1
ATOM 1920 N N . LYS B 2 58 ? 7.81600 38.90700 -27.48700 1.000 30.13782 56 LYS A N 1
ATOM 1921 C CA . LYS B 2 58 ? 8.35100 40.25400 -27.33600 1.000 30.68526 56 LYS A CA 1
ATOM 1922 C C . LYS B 2 58 ? 9.21100 40.34500 -26.08100 1.000 29.46143 56 LYS A C 1
ATOM 1923 O O . LYS B 2 58 ? 8.82900 39.84400 -25.02300 1.000 31.96436 56 LYS A O 1
ATOM 1929 N N . ASN B 2 59 ? 10.36500 41.00000 -26.19400 1.000 35.70954 57 ASN A N 1
ATOM 1930 C CA . ASN B 2 59 ? 11.21100 41.32000 -25.04800 1.000 33.35400 57 ASN A CA 1
ATOM 1931 C C . ASN B 2 59 ? 11.40500 40.12900 -24.10400 1.000 36.20171 57 ASN A C 1
ATOM 1932 O O . ASN B 2 59 ? 11.09700 40.21700 -22.91600 1.000 38.54673 57 ASN A O 1
ATOM 1937 N N . PRO B 2 60 ? 11.88700 38.99600 -24.61100 1.000 34.55414 58 PRO A N 1
ATOM 1938 C CA . PRO B 2 60 ? 11.75400 37.76100 -23.85200 1.000 36.15433 58 PRO A CA 1
ATOM 1939 C C . PRO B 2 60 ? 12.67000 37.78200 -22.64200 1.000 35.56742 58 PRO A C 1
ATOM 1940 O O . PRO B 2 60 ? 13.76000 38.37800 -22.68500 1.000 37.44133 58 PRO A O 1
ATOM 1944 N N . PRO B 2 61 ? 12.26000 37.16800 -21.53800 1.000 40.63908 59 PRO A N 1
ATOM 1945 C CA . PRO B 2 61 ? 13.12100 37.13500 -20.36100 1.000 38.64148 59 PRO A CA 1
ATOM 1946 C C . PRO B 2 61 ? 14.34100 36.26000 -20.58800 1.000 39.45473 59 PRO A C 1
ATOM 1947 O O . PRO B 2 61 ? 14.41700 35.46800 -21.53100 1.000 39.33103 59 PRO A O 1
ATOM 1951 N N . LEU B 2 62 ? 15.32500 36.45000 -19.71600 1.000 42.12610 60 LEU A N 1
ATOM 1952 C CA . LEU B 2 62 ? 16.53400 35.64500 -19.77100 1.000 42.39719 60 LEU A CA 1
ATOM 1953 C C . LEU B 2 62 ? 16.17800 34.17000 -19.62600 1.000 41.99714 60 LEU A C 1
ATOM 1954 O O . LEU B 2 62 ? 15.34700 33.80100 -18.78900 1.000 38.31249 60 LEU A O 1
ATOM 1959 N N . ASN B 2 63 ? 16.78000 33.33500 -20.47400 1.000 37.05707 61 ASN A N 1
ATOM 1960 C CA . ASN B 2 63 ? 16.69100 31.87800 -20.44000 1.000 34.64626 61 ASN A CA 1
ATOM 1961 C C . ASN B 2 63 ? 15.35300 31.34000 -20.94800 1.000 31.90646 61 ASN A C 1
ATOM 1962 O O . ASN B 2 63 ? 15.15800 30.12900 -20.91200 1.000 30.95898 61 ASN A O 1
ATOM 1967 N N . LEU B 2 64 ? 14.44100 32.17700 -21.42800 1.000 30.30890 62 LEU A N 1
ATOM 1968 C CA . LEU B 2 64 ? 13.22000 31.65800 -22.03500 1.000 27.93756 62 LEU A CA 1
ATOM 1969 C C . LEU B 2 64 ? 13.56500 31.03500 -23.38500 1.000 28.32708 62 LEU A C 1
ATOM 1970 O O . LEU B 2 64 ? 14.23500 31.66400 -24.20900 1.000 28.00336 62 LEU A O 1
ATOM 1975 N N . LEU B 2 65 ? 13.14200 29.78100 -23.60100 1.000 27.03745 63 LEU A N 1
ATOM 1976 C CA . LEU B 2 65 ? 13.40100 29.08000 -24.86000 1.000 25.98733 63 LEU A CA 1
ATOM 1977 C C . LEU B 2 65 ? 12.18900 28.99100 -25.77600 1.000 23.13698 63 LEU A C 1
ATOM 1978 O O . LEU B 2 65 ? 12.35800 28.86500 -26.99700 1.000 26.57687 63 LEU A O 1
ATOM 1983 N N . GLY B 2 66 ? 10.97800 29.02300 -25.22800 1.000 25.50569 64 GLY A N 1
ATOM 1984 C CA . GLY B 2 66 ? 9.79900 28.91400 -26.06200 1.000 26.44264 64 GLY A CA 1
ATOM 1985 C C . GLY B 2 66 ? 8.54400 28.67500 -25.26200 1.000 24.69243 64 GLY A C 1
ATOM 1986 O O . GLY B 2 66 ? 8.60900 28.39200 -24.06000 1.000 22.51849 64 GLY A O 1
ATOM 1987 N N . VAL B 2 67 ? 7.38700 28.84400 -25.91200 1.000 23.30543 65 VAL A N 1
ATOM 1988 C CA . VAL B 2 67 ? 6.08300 28.62800 -25.29500 1.000 23.08961 65 VAL A CA 1
ATOM 1989 C C . VAL B 2 67 ? 5.24000 27.78400 -26.24000 1.000 24.63716 65 VAL A C 1
ATOM 1990 O O . VAL B 2 67 ? 5.09800 28.12400 -27.41800 1.000 26.06102 65 VAL A O 1
ATOM 1994 N N . PHE B 2 68 ? 4.69700 26.67300 -25.73700 1.000 22.86327 66 PHE A N 1
ATOM 1995 C CA . PHE B 2 68 ? 3.82600 25.82000 -26.53400 1.000 20.20769 66 PHE A CA 1
ATOM 1996 C C . PHE B 2 68 ? 2.46700 25.69100 -25.86000 1.000 22.65008 66 PHE A C 1
ATOM 1997 O O . PHE B 2 68 ? 2.38200 25.21400 -24.72100 1.000 21.49731 66 PHE A O 1
ATOM 2005 N N . PHE B 2 69 ? 1.41100 26.12900 -26.56200 1.000 23.56072 67 PHE A N 1
ATOM 2006 C CA . PHE B 2 69 ? 0.02100 25.94700 -26.14200 1.000 21.67628 67 PHE A CA 1
ATOM 2007 C C . PHE B 2 69 ? -0.53000 24.66400 -26.76800 1.000 22.47901 67 PHE A C 1
ATOM 2008 O O . PHE B 2 69 ? -0.53900 24.53000 -27.99900 1.000 22.87643 67 PHE A O 1
ATOM 2016 N N . ASP B 2 70 ? -1.02800 23.73200 -25.94500 1.000 22.51059 68 ASP A N 1
ATOM 2017 C CA . ASP B 2 70 ? -1.33800 22.41800 -26.51400 1.000 25.43726 68 ASP A CA 1
ATOM 2018 C C . ASP B 2 70 ? -2.69900 22.31900 -27.20400 1.000 31.45377 68 ASP A C 1
ATOM 2019 O O . ASP B 2 70 ? -3.04600 21.23500 -27.68600 1.000 30.17993 68 ASP A O 1
ATOM 2024 N N . ASP B 2 71 ? -3.46400 23.40200 -27.28900 1.000 27.65068 69 ASP A N 1
ATOM 2025 C CA . ASP B 2 71 ? -4.76800 23.37900 -27.94200 1.000 29.65882 69 ASP A CA 1
ATOM 2026 C C . ASP B 2 71 ? -5.20700 24.80900 -28.18000 1.000 29.19297 69 ASP A C 1
ATOM 2027 O O . ASP B 2 71 ? -4.61800 25.75400 -27.65700 1.000 28.57185 69 ASP A O 1
ATOM 2032 N N . GLY B 2 72 ? -6.26400 24.95400 -28.96900 1.000 35.26212 70 GLY A N 1
ATOM 2033 C CA . GLY B 2 72 ? -6.82400 26.25900 -29.25400 1.000 32.06437 70 GLY A CA 1
ATOM 2034 C C . GLY B 2 72 ? -6.08300 26.95900 -30.37900 1.000 33.25136 70 GLY A C 1
ATOM 2035 O O . GLY B 2 72 ? -5.07000 26.48500 -30.89600 1.000 36.24645 70 GLY A O 1
ATOM 2036 N N . THR B 2 73 ? -6.62800 28.10600 -30.79000 1.000 33.38821 71 THR A N 1
ATOM 2037 C CA . THR B 2 73 ? -5.94200 29.01100 -31.70200 1.000 32.92237 71 THR A CA 1
ATOM 2038 C C . THR B 2 73 ? -5.93200 30.40600 -31.09800 1.000 32.19597 71 THR A C 1
ATOM 2039 O O . THR B 2 73 ? -6.82300 30.76200 -30.32400 1.000 33.00922 71 THR A O 1
ATOM 2043 N N . ARG B 2 74 ? -4.93100 31.20400 -31.47100 1.000 28.85872 72 ARG A N 1
ATOM 2044 C CA . ARG B 2 74 ? -4.78400 32.53500 -30.90600 1.000 31.88540 72 ARG A CA 1
ATOM 2045 C C . ARG B 2 74 ? -4.15300 33.45900 -31.93000 1.000 33.37505 72 ARG A C 1
ATOM 2046 O O . ARG B 2 74 ? -3.58900 33.02400 -32.94000 1.000 32.54864 72 ARG A O 1
ATOM 2054 N N . ASP B 2 75 ? -4.24500 34.75400 -31.64100 1.000 32.54601 73 ASP A N 1
ATOM 2055 C CA . ASP B 2 75 ? -3.52900 35.75500 -32.41200 1.000 28.42446 73 ASP A CA 1
ATOM 2056 C C . ASP B 2 75 ? -2.03300 35.45400 -32.40100 1.000 29.46669 73 ASP A C 1
ATOM 2057 O O . ASP B 2 75 ? -1.41000 35.38400 -31.33800 1.000 30.37733 73 ASP A O 1
ATOM 2062 N N . ASP B 2 76 ? -1.47500 35.26700 -33.59000 1.000 29.96149 74 ASP A N 1
ATOM 2063 C CA . ASP B 2 76 ? -0.07400 34.90300 -33.77400 1.000 32.00647 74 ASP A CA 1
ATOM 2064 C C . ASP B 2 76 ? 0.62200 35.99000 -34.58600 1.000 30.94845 74 ASP A C 1
ATOM 2065 O O . ASP B 2 76 ? 0.36900 36.13600 -35.78800 1.000 33.40927 74 ASP A O 1
ATOM 2070 N N . GLU B 2 77 ? 1.48200 36.76000 -33.91800 1.000 29.44827 75 GLU A N 1
ATOM 2071 C CA . GLU B 2 77 ? 2.17800 37.89800 -34.50000 1.000 30.76158 75 GLU A CA 1
ATOM 2072 C C . GLU B 2 77 ? 3.55300 37.96700 -33.86400 1.000 28.69028 75 GLU A C 1
ATOM 2073 O O . GLU B 2 77 ? 3.73900 37.51700 -32.72700 1.000 33.32768 75 GLU A O 1
ATOM 2079 N N . ASP B 2 78 ? 4.50300 38.57100 -34.57300 1.000 28.07705 76 ASP A N 1
ATOM 2080 C CA . ASP B 2 78 ? 5.84300 38.74900 -34.02600 1.000 29.55881 76 ASP A CA 1
ATOM 2081 C C . ASP B 2 78 ? 5.92800 40.00800 -33.17000 1.000 30.11677 76 ASP A C 1
ATOM 2082 O O . ASP B 2 78 ? 5.33300 41.04200 -33.49700 1.000 35.93326 76 ASP A O 1
ATOM 2087 N N . ASP B 2 79 ? 6.67400 39.90500 -32.06600 1.000 31.42745 77 ASP A N 1
ATOM 2088 C CA . ASP B 2 79 ? 7.11700 41.05800 -31.26900 1.000 36.68335 77 ASP A CA 1
ATOM 2089 C C . ASP B 2 79 ? 5.93400 41.85700 -30.74000 1.000 33.27504 77 ASP A C 1
ATOM 2090 O O . ASP B 2 79 ? 5.97700 43.09200 -30.63400 1.000 36.69914 77 ASP A O 1
ATOM 2095 N N . LYS B 2 80 ? 4.86800 41.15100 -30.39700 1.000 32.38546 78 LYS A N 1
ATOM 2096 C CA . LYS B 2 80 ? 3.67000 41.78800 -29.87300 1.000 31.39587 78 LYS A CA 1
ATOM 2097 C C . LYS B 2 80 ? 3.38200 41.45300 -28.41800 1.000 30.93266 78 LYS A C 1
ATOM 2098 O O . LYS B 2 80 ? 3.02400 42.34400 -27.64900 1.000 35.17264 78 LYS A O 1
ATOM 2104 N N . TYR B 2 81 ? 3.51400 40.18800 -28.01400 1.000 30.34048 79 TYR A N 1
ATOM 2105 C CA . TYR B 2 81 ? 3.19100 39.76300 -26.65800 1.000 30.25100 79 TYR A CA 1
ATOM 2106 C C . TYR B 2 81 ? 4.46100 39.45400 -25.88000 1.000 30.76685 79 TYR A C 1
ATOM 2107 O O . TYR B 2 81 ? 5.31400 38.68900 -26.35400 1.000 30.14835 79 TYR A O 1
ATOM 2116 N N . ILE B 2 82 ? 4.54900 39.98400 -24.65800 1.000 30.56419 80 ILE A N 1
ATOM 2117 C CA . ILE B 2 82 ? 5.57600 39.54400 -23.71700 1.000 30.79843 80 ILE A CA 1
ATOM 2118 C C . ILE B 2 82 ? 5.05700 38.30600 -23.00400 1.000 29.04032 80 ILE A C 1
ATOM 2119 O O . ILE B 2 82 ? 3.85200 38.02800 -23.02200 1.000 28.89820 80 ILE A O 1
ATOM 2124 N N . LEU B 2 83 ? 5.96200 37.55500 -22.37100 1.000 27.37960 81 LEU A N 1
ATOM 2125 C CA . LEU B 2 83 ? 5.57900 36.27500 -21.78500 1.000 30.80369 81 LEU A CA 1
ATOM 2126 C C . LEU B 2 83 ? 4.32600 36.36300 -20.92100 1.000 31.76433 81 LEU A C 1
ATOM 2127 O O . LEU B 2 83 ? 3.41700 35.53200 -21.04300 1.000 31.58537 81 LEU A O 1
ATOM 2132 N N . GLU B 2 84 ? 4.26100 37.36900 -20.04000 1.000 30.70105 82 GLU A N 1
ATOM 2133 C CA . GLU B 2 84 ? 3.13300 37.49100 -19.12000 1.000 33.83564 82 GLU A CA 1
ATOM 2134 C C . GLU B 2 84 ? 1.82100 37.71900 -19.86600 1.000 31.89593 82 GLU A C 1
ATOM 2135 O O . GLU B 2 84 ? 0.76000 37.25800 -19.42300 1.000 33.48559 82 GLU A O 1
ATOM 2141 N N . GLU B 2 85 ? 1.87200 38.41400 -20.99900 1.000 29.08507 83 GLU A N 1
ATOM 2142 C CA . GLU B 2 85 ? 0.67300 38.60400 -21.80100 1.000 31.68011 83 GLU A CA 1
ATOM 2143 C C . GLU B 2 85 ? 0.23800 37.31200 -22.47300 1.000 30.05097 83 GLU A C 1
ATOM 2144 O O . GLU B 2 85 ? -0.95400 37.12700 -22.72700 1.000 30.67999 83 GLU A O 1
ATOM 2150 N N . LEU B 2 86 ? 1.17300 36.40100 -22.77700 1.000 27.01377 84 LEU A N 1
ATOM 2151 C CA . LEU B 2 86 ? 0.77200 35.18200 -23.46300 1.000 27.33749 84 LEU A CA 1
ATOM 2152 C C . LEU B 2 86 ? -0.16500 34.34400 -22.60500 1.000 26.02944 84 LEU A C 1
ATOM 2153 O O . LEU B 2 86 ? -0.96700 33.56900 -23.13800 1.000 26.04260 84 LEU A O 1
ATOM 2158 N N . LYS B 2 87 ? -0.09900 34.50400 -21.28600 1.000 27.98493 85 LYS A N 1
ATOM 2159 C CA . LYS B 2 87 ? -0.93300 33.70600 -20.40800 1.000 30.49839 85 LYS A CA 1
ATOM 2160 C C . LYS B 2 87 ? -2.42300 33.97800 -20.59500 1.000 32.18017 85 LYS A C 1
ATOM 2161 O O . LYS B 2 87 ? -3.24100 33.14700 -20.18000 1.000 31.12478 85 LYS A O 1
ATOM 2167 N N . GLN B 2 88 ? -2.80800 35.10900 -21.19500 1.000 29.53775 86 GLN A N 1
ATOM 2168 C CA . GLN B 2 88 ? -4.22500 35.42900 -21.34700 1.000 31.04846 86 GLN A CA 1
ATOM 2169 C C . GLN B 2 88 ? -4.80500 34.99000 -22.69000 1.000 32.90658 86 GLN A C 1
ATOM 2170 O O . GLN B 2 88 ? -6.01200 35.17200 -22.90900 1.000 35.20159 86 GLN A O 1
ATOM 2176 N N . ILE B 2 89 ? -4.00300 34.41200 -23.59200 1.000 31.84066 87 ILE A N 1
ATOM 2177 C CA . ILE B 2 89 ? -4.53100 33.99200 -24.88900 1.000 27.02692 87 ILE A CA 1
ATOM 2178 C C . ILE B 2 89 ? -4.48700 32.48200 -25.11600 1.000 26.72426 87 ILE A C 1
ATOM 2179 O O . ILE B 2 89 ? -4.49300 32.02000 -26.26000 1.000 27.60594 87 ILE A O 1
ATOM 2184 N N . GLY B 2 90 ? -4.52400 31.70300 -24.03000 1.000 27.17957 88 GLY A N 1
ATOM 2185 C CA . GLY B 2 90 ? -4.67900 30.26300 -24.17000 1.000 26.36895 88 GLY A CA 1
ATOM 2186 C C . GLY B 2 90 ? -5.81800 29.84000 -25.08200 1.000 29.72198 88 GLY A C 1
ATOM 2187 O O . GLY B 2 90 ? -5.67100 28.91600 -25.88300 1.000 31.34323 88 GLY A O 1
ATOM 2188 N N . ASN B 2 91 ? -6.96900 30.51100 -24.96700 1.000 30.08255 89 ASN A N 1
ATOM 2189 C CA . ASN B 2 91 ? -8.09200 30.32500 -25.89300 1.000 33.15398 89 ASN A CA 1
ATOM 2190 C C . ASN B 2 91 ? -8.48000 28.85600 -26.02000 1.000 34.32517 89 ASN A C 1
ATOM 2191 O O . ASN B 2 91 ? -8.78700 28.36000 -27.10600 1.000 39.52579 89 ASN A O 1
ATOM 2196 N N . GLY B 2 92 ? -8.44600 28.14000 -24.90400 1.000 30.93002 90 GLY A N 1
ATOM 2197 C CA . GLY B 2 92 ? -8.85300 26.75200 -24.90300 1.000 31.65380 90 GLY A CA 1
ATOM 2198 C C . GLY B 2 92 ? -7.73500 25.75400 -24.74700 1.000 34.39360 90 GLY A C 1
ATOM 2199 O O . GLY B 2 92 ? -8.01800 24.55500 -24.63400 1.000 35.49899 90 GLY A O 1
ATOM 2200 N N . ALA B 2 93 ? -6.47400 26.18600 -24.76300 1.000 27.96125 91 AL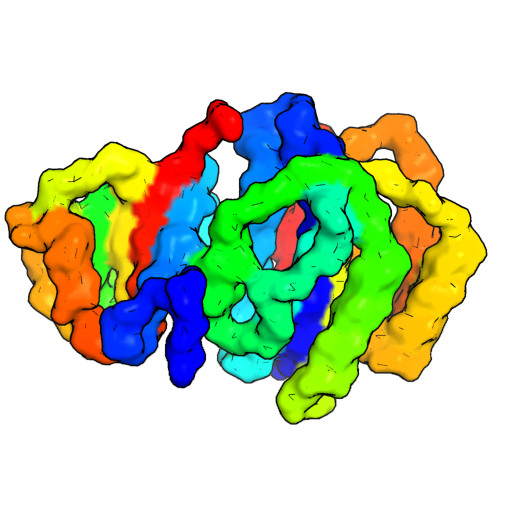A A N 1
ATOM 2201 C CA . ALA B 2 93 ? -5.38800 25.29100 -24.38300 1.000 27.40592 91 ALA A CA 1
ATOM 2202 C C . ALA B 2 93 ? -5.59500 24.76200 -22.96900 1.000 26.68478 91 ALA A C 1
ATOM 2203 O O . ALA B 2 93 ? -6.03700 25.49300 -22.07900 1.000 30.47734 91 ALA A O 1
ATOM 2205 N N . LYS B 2 94 ? -5.26000 23.48200 -22.76100 1.000 28.05073 92 LYS A N 1
ATOM 2206 C CA . LYS B 2 94 ? -5.26900 22.90600 -21.4200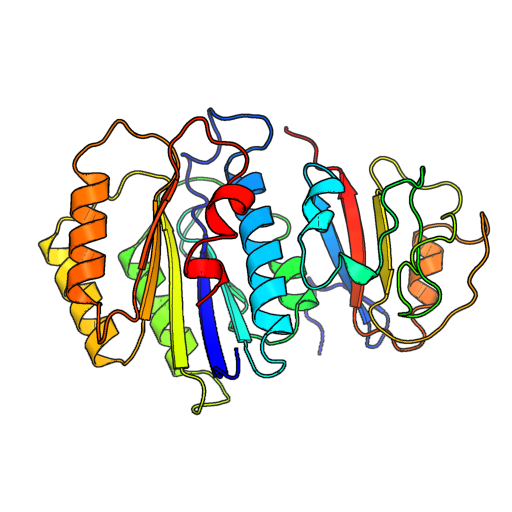0 1.000 29.17192 92 LYS A CA 1
ATOM 2207 C C . LYS B 2 94 ? -3.93400 23.04800 -20.72000 1.000 22.41058 92 LYS A C 1
ATOM 2208 O O . LYS B 2 94 ? -3.88500 22.99300 -19.48400 1.000 25.05564 92 LYS A O 1
ATOM 2214 N N . ASN B 2 95 ? -2.85600 23.24200 -21.47500 1.000 25.69782 93 ASN A N 1
ATOM 2215 C CA . ASN B 2 95 ? -1.53400 23.44700 -20.90800 1.000 23.14225 93 ASN A CA 1
ATOM 2216 C C . ASN B 2 95 ? -0.79800 24.50400 -21.70700 1.000 20.58931 93 ASN A C 1
ATOM 2217 O O . ASN B 2 95 ? -0.79300 24.48200 -22.94500 1.000 23.45281 93 ASN A O 1
ATOM 2222 N N . MET B 2 96 ? -0.14100 25.39700 -20.98400 1.000 23.69758 94 MET A N 1
ATOM 2223 C CA . MET B 2 96 ? 0.86900 26.30300 -21.51800 1.000 22.38953 94 MET A CA 1
ATOM 2224 C C . MET B 2 96 ? 2.23600 25.84100 -21.04600 1.000 21.97106 94 MET A C 1
ATOM 2225 O O . MET B 2 96 ? 2.57100 26.01800 -19.86700 1.000 24.21606 94 MET A O 1
ATOM 2230 N N . TYR B 2 97 ? 3.01700 25.27000 -21.96000 1.000 21.81051 95 TYR A N 1
ATOM 2231 C CA . TYR B 2 97 ? 4.36000 24.79100 -21.65300 1.000 20.15505 95 TYR A CA 1
ATOM 2232 C C . TYR B 2 97 ? 5.33100 25.94000 -21.87900 1.000 20.88671 95 TYR A C 1
ATOM 2233 O O . TYR B 2 97 ? 5.45500 26.43600 -23.00000 1.000 25.04248 95 TYR A O 1
ATOM 2242 N N . ILE B 2 98 ? 6.01600 26.36300 -20.82600 1.000 22.36321 96 ILE A N 1
ATOM 2243 C CA . ILE B 2 98 ? 7.02100 27.41400 -20.90900 1.000 21.17096 96 ILE A CA 1
ATOM 2244 C C . ILE B 2 98 ? 8.37300 26.76300 -20.70600 1.000 25.29777 96 ILE A C 1
ATOM 2245 O O . ILE B 2 98 ? 8.67000 26.28300 -19.60500 1.000 24.04236 96 ILE A O 1
ATOM 2250 N N . PHE B 2 99 ? 9.20200 26.79400 -21.74000 1.000 22.87643 97 PHE A N 1
ATOM 2251 C CA . PHE B 2 99 ? 10.48600 26.10100 -21.73200 1.000 22.44743 97 PHE A CA 1
ATOM 2252 C C . PHE B 2 99 ? 11.59300 27.07100 -21.36400 1.000 27.84808 97 PHE A C 1
ATOM 2253 O O . PHE B 2 99 ? 11.68600 28.16200 -21.94100 1.000 25.30303 97 PHE A O 1
ATOM 2261 N N . TRP B 2 100 ? 12.43400 26.66000 -20.41000 1.000 25.00563 98 TRP A N 1
ATOM 2262 C CA . TRP B 2 100 ? 13.50500 27.48200 -19.86500 1.000 25.34251 98 TRP A CA 1
ATOM 2263 C C . TRP B 2 100 ? 14.84100 26.77600 -19.98700 1.000 28.89031 98 TRP A C 1
ATOM 2264 O O . TRP B 2 100 ? 14.93600 25.55700 -19.82800 1.000 27.53488 98 TRP A O 1
ATOM 2275 N N . GLN B 2 101 ? 15.88400 27.56800 -20.19600 1.000 29.79041 99 GLN A N 1
ATOM 2276 C CA . GLN B 2 101 ? 17.22800 27.02400 -20.25900 1.000 32.63286 99 GLN A CA 1
ATOM 2277 C C . GLN B 2 101 ? 17.73700 26.71800 -18.85400 1.000 36.28593 99 GLN A C 1
ATOM 2278 O O . GLN B 2 101 ? 17.76500 27.59100 -17.98500 1.000 33.33031 99 GLN A O 1
ATOM 2284 N N . TYR B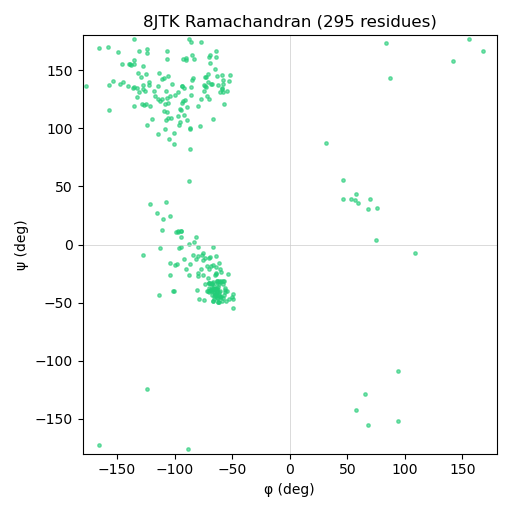 2 102 ? 18.15900 25.47500 -18.64900 1.000 33.45927 100 TYR A N 1
ATOM 2285 C CA . TYR B 2 102 ? 18.67000 25.04000 -17.35800 1.000 37.53608 100 TYR A CA 1
ATOM 2286 C C . TYR B 2 102 ? 20.05300 25.62300 -17.10200 1.000 42.71828 100 TYR A C 1
ATOM 2287 O O . TYR B 2 102 ? 20.86600 25.75300 -18.01900 1.000 42.08399 100 TYR A O 1
ATOM 2296 N N . GLU B 2 103 ? 20.31700 25.95600 -15.84000 1.000 47.87942 101 GLU A N 1
ATOM 2297 C CA . GLU B 2 103 ? 21.57500 26.55900 -15.41300 1.000 58.37016 101 GLU A CA 1
ATOM 2298 C C . GLU B 2 103 ? 22.14400 25.71500 -14.28100 1.000 63.75501 101 GLU A C 1
ATOM 2299 O O . GLU B 2 103 ? 21.49600 25.56100 -13.23900 1.000 68.69245 101 GLU A O 1
ATOM 2305 N N . GLN B 2 104 ? 23.34600 25.16800 -14.47800 1.000 74.80107 102 GLN A N 1
ATOM 2306 C CA . GLN B 2 104 ? 23.94400 24.26400 -13.49200 1.000 85.14968 102 GLN A CA 1
ATOM 2307 C C . GLN B 2 104 ? 24.53300 25.03400 -12.31500 1.000 91.82154 102 GLN A C 1
ATOM 2308 O O . GLN B 2 104 ? 25.65200 25.55000 -12.38700 1.000 90.81615 102 GLN A O 1
ATOM 2314 N N . LYS B 2 105 ? 23.82500 25.06000 -11.20000 1.000 93.42173 103 LYS A N 1
ATOM 2315 C CA . LYS B 2 105 ? 24.35100 25.67300 -9.99300 1.000 96.41682 103 LYS A CA 1
ATOM 2316 C C . LYS B 2 105 ? 23.69700 24.92600 -8.85200 1.000 97.96175 103 LYS A C 1
ATOM 2317 O O . LYS B 2 105 ? 22.59800 24.38700 -9.00600 1.000 98.45654 103 LYS A O 1
#

B-factor: mean 38.6, std 16.43, range [18.44, 116.66]